Protein AF-A0A1X2H363-F1 (afdb_monomer_lite)

pLDDT: mean 76.15, std 22.66, range [30.67, 98.06]

Organism: Syncephalastrum racemosum (NCBI:txid13706)

InterPro domains:
  IPR008501 THO complex subunit 7/Mft1 [PF05615] (8-134)

Foldseek 3Di:
DVVVVVVVCVVVVCPVVLVVVLVVLVVVLVVCVVPDDPVVSVVSVVVSVVSVVVVVVVVVVVVVVVVVVVVVVVVVVVVVVVVVVVVVVVVVVVVVVVVVVVVVVVVVVVVVVVVVVVVVVVVDDDPVVVVVVVVVVVVVVVVVVVVVVVVVVVVVVVVVVVVVVVVVVVVVVVVVVVVVVVVVVVVVVVCVVPVDDDDDDDDDDDDDDDDDDDDDDDDDDDDDDDDDDDDDDDDDDDDDDDDPDDPPPDDDDDD

Sequence (255 aa):
MDDDTSFMKQRLALDDRPTRILSKKVNNWLTNLPNESNESLQNSLESLLVLASSYEVSVNRHPLIQRANLADIDSYEDVNEKTAHIVANSAGQIANLKEELKEAQRIRDHKLQYDVVAREIMTLDTRDGYEQSIGDLERDIELLKNEKLKKEQAYISRQEKYSALLDTLKNLQKDIEQEREENAEMDKRLMDADRDYESSDEEAMSETGEEENKEEEPTVNGTSHRFKERNDDDEEGLDDEEGMVIDDEVAAGRS

Radius of gyration: 70.21 Å; chains: 1; bounding box: 139×36×190 Å

Structure (mmCIF, N/CA/C/O backbone):
data_AF-A0A1X2H363-F1
#
_entry.id   AF-A0A1X2H363-F1
#
loop_
_atom_site.group_PDB
_atom_site.id
_atom_site.type_symbol
_atom_site.label_atom_id
_atom_site.label_alt_id
_atom_site.label_comp_id
_atom_site.label_asym_id
_atom_site.label_entity_id
_atom_site.label_seq_id
_atom_site.pdbx_PDB_ins_code
_atom_site.Cartn_x
_atom_site.Cartn_y
_atom_site.Cartn_z
_atom_site.occupancy
_atom_site.B_iso_or_equiv
_atom_site.auth_seq_id
_atom_site.auth_comp_id
_atom_site.auth_asym_id
_atom_site.auth_atom_id
_atom_site.pdbx_PDB_model_num
ATOM 1 N N . MET A 1 1 ? 8.676 -13.939 -41.122 1.00 50.91 1 MET A N 1
ATOM 2 C CA . MET A 1 1 ? 9.380 -12.748 -40.601 1.00 50.91 1 MET A CA 1
ATOM 3 C C . MET A 1 1 ? 10.875 -12.781 -40.913 1.00 50.91 1 MET A C 1
ATOM 5 O O . MET A 1 1 ? 11.430 -11.721 -41.157 1.00 50.91 1 MET A O 1
ATOM 9 N N . ASP A 1 2 ? 11.520 -13.952 -41.002 1.00 61.19 2 ASP A N 1
ATOM 10 C CA . ASP A 1 2 ? 12.940 -14.036 -41.392 1.00 61.19 2 ASP A CA 1
ATOM 11 C C . ASP A 1 2 ? 13.210 -13.705 -42.872 1.00 61.19 2 ASP A C 1
ATOM 13 O O . ASP A 1 2 ? 14.221 -13.070 -43.175 1.00 61.19 2 ASP A O 1
ATOM 17 N N . ASP A 1 3 ? 12.287 -14.029 -43.784 1.00 64.62 3 ASP A N 1
ATOM 18 C CA . ASP A 1 3 ? 12.462 -13.783 -45.226 1.00 64.62 3 ASP A CA 1
ATOM 19 C C . ASP A 1 3 ? 12.557 -12.296 -45.594 1.00 64.62 3 ASP A C 1
ATOM 21 O O . ASP A 1 3 ? 13.397 -11.926 -46.411 1.00 64.62 3 ASP A O 1
ATOM 25 N N . ASP A 1 4 ? 11.782 -11.419 -44.950 1.00 65.56 4 ASP A N 1
ATOM 26 C CA . ASP A 1 4 ? 11.832 -9.974 -45.221 1.00 65.56 4 ASP A CA 1
ATOM 27 C C . ASP A 1 4 ? 13.139 -9.349 -44.721 1.00 65.56 4 ASP A C 1
ATOM 29 O O . ASP A 1 4 ? 13.723 -8.487 -45.382 1.00 65.56 4 ASP A O 1
ATOM 33 N N . THR A 1 5 ? 13.654 -9.824 -43.582 1.00 67.75 5 THR A N 1
ATOM 34 C CA . THR A 1 5 ? 14.956 -9.378 -43.066 1.00 67.75 5 THR A CA 1
ATOM 35 C C . THR A 1 5 ? 16.110 -9.904 -43.918 1.00 67.75 5 THR A C 1
ATOM 37 O O . THR A 1 5 ? 17.079 -9.180 -44.143 1.00 67.75 5 THR A O 1
ATOM 40 N N . SER A 1 6 ? 15.996 -11.125 -44.446 1.00 67.69 6 SER A N 1
ATOM 41 C CA . SER A 1 6 ? 16.966 -11.729 -45.362 1.00 67.69 6 SER A CA 1
ATOM 42 C C . SER A 1 6 ? 16.978 -11.010 -46.714 1.00 67.69 6 SER A C 1
ATOM 44 O O . SER A 1 6 ? 18.034 -10.598 -47.197 1.00 67.69 6 SER A O 1
ATOM 46 N N . PHE A 1 7 ? 15.798 -10.730 -47.271 1.00 63.22 7 PHE A N 1
ATOM 47 C CA . PHE A 1 7 ? 15.626 -9.970 -48.506 1.00 63.22 7 PHE A CA 1
ATOM 48 C C . PHE A 1 7 ? 16.152 -8.536 -48.376 1.00 63.22 7 PHE A C 1
ATOM 50 O O . PHE A 1 7 ? 16.848 -8.042 -49.264 1.00 63.22 7 PHE A O 1
ATOM 57 N N . MET A 1 8 ? 15.885 -7.868 -47.251 1.00 63.78 8 MET A N 1
ATOM 58 C CA . MET A 1 8 ? 16.371 -6.511 -47.003 1.00 63.78 8 MET A CA 1
ATOM 59 C C . MET A 1 8 ? 17.890 -6.474 -46.780 1.00 63.78 8 MET A C 1
ATOM 61 O O . MET A 1 8 ? 18.556 -5.604 -47.341 1.00 63.78 8 MET A O 1
ATOM 65 N N . LYS A 1 9 ? 18.461 -7.458 -46.070 1.00 65.94 9 LYS A N 1
ATOM 66 C CA . LYS A 1 9 ? 19.919 -7.646 -45.954 1.00 65.94 9 LYS A CA 1
ATOM 67 C C . LYS A 1 9 ? 20.569 -7.900 -47.314 1.00 65.94 9 LYS A C 1
ATOM 69 O O . LYS A 1 9 ? 21.598 -7.302 -47.607 1.00 65.94 9 LYS A O 1
ATOM 74 N N . GLN A 1 10 ? 19.955 -8.711 -48.173 1.00 59.12 10 GLN A N 1
ATOM 75 C CA . GLN A 1 10 ? 20.458 -9.002 -49.518 1.00 59.12 10 GLN A CA 1
ATOM 76 C C . GLN A 1 10 ? 20.394 -7.778 -50.445 1.00 59.12 10 GLN A C 1
ATOM 78 O O . GLN A 1 10 ? 21.310 -7.557 -51.236 1.00 59.12 10 GLN A O 1
ATOM 83 N N . ARG A 1 11 ? 19.357 -6.940 -50.316 1.00 60.19 11 ARG A N 1
ATOM 84 C CA . ARG A 1 11 ? 19.228 -5.678 -51.068 1.00 60.19 11 ARG A CA 1
ATOM 85 C C . ARG A 1 11 ? 20.178 -4.585 -50.579 1.00 60.19 11 ARG A C 1
ATOM 87 O O . ARG A 1 11 ? 20.588 -3.754 -51.379 1.00 60.19 11 ARG A O 1
ATOM 94 N N . LEU A 1 12 ? 20.514 -4.585 -49.290 1.00 59.06 12 LEU A N 1
ATOM 95 C CA . LEU A 1 12 ? 21.480 -3.662 -48.691 1.00 59.06 12 LEU A CA 1
ATOM 96 C C . LEU A 1 12 ? 22.933 -4.089 -48.970 1.00 59.06 12 LEU A C 1
ATOM 98 O O . LEU A 1 12 ? 23.796 -3.239 -49.151 1.00 59.06 12 LEU A O 1
ATOM 102 N N . ALA A 1 13 ? 23.201 -5.397 -49.034 1.00 60.84 13 ALA A N 1
ATOM 103 C CA . ALA A 1 13 ? 24.529 -5.953 -49.303 1.00 60.84 13 ALA A CA 1
ATOM 104 C C . ALA A 1 13 ? 24.956 -5.857 -50.779 1.00 60.84 13 ALA A C 1
ATOM 106 O O . ALA A 1 13 ? 26.139 -5.980 -51.085 1.00 60.84 13 ALA A O 1
ATOM 107 N N . LEU A 1 14 ? 24.009 -5.643 -51.695 1.00 60.50 14 LEU A N 1
ATOM 108 C CA . LEU A 1 14 ? 24.247 -5.576 -53.134 1.00 60.50 14 LEU A CA 1
ATOM 109 C C . LEU A 1 14 ? 23.807 -4.219 -53.689 1.00 60.50 14 LEU A C 1
ATOM 111 O O . LEU A 1 14 ? 22.922 -4.144 -54.543 1.00 60.50 14 LEU A O 1
ATOM 115 N N . ASP A 1 15 ? 24.462 -3.135 -53.267 1.00 67.06 15 ASP A N 1
ATOM 116 C CA . ASP A 1 15 ? 24.524 -1.939 -54.113 1.00 67.06 15 ASP A CA 1
ATOM 117 C C . ASP A 1 15 ? 25.446 -2.236 -55.314 1.00 67.06 15 ASP A C 1
ATOM 119 O O . ASP A 1 15 ? 26.553 -1.723 -55.442 1.00 67.06 15 ASP A O 1
ATOM 123 N N . ASP A 1 16 ? 24.997 -3.140 -56.194 1.00 71.94 16 ASP A N 1
ATOM 124 C CA . ASP A 1 16 ? 25.696 -3.548 -57.423 1.00 71.94 16 ASP A CA 1
ATOM 125 C C . ASP A 1 16 ? 25.468 -2.531 -58.564 1.00 71.94 16 ASP A C 1
ATOM 127 O O . ASP A 1 16 ? 25.856 -2.696 -59.722 1.00 71.94 16 ASP A O 1
ATOM 131 N N . ARG A 1 17 ? 24.777 -1.429 -58.264 1.00 80.00 17 ARG A N 1
ATOM 132 C CA . ARG A 1 17 ? 24.540 -0.337 -59.202 1.00 80.00 17 ARG A CA 1
ATOM 133 C C . ARG A 1 17 ? 25.824 0.450 -59.501 1.00 80.00 17 ARG A C 1
ATOM 135 O O . ARG A 1 17 ? 26.123 0.600 -60.689 1.00 80.00 17 ARG A O 1
ATOM 142 N N . PRO A 1 18 ? 26.590 0.959 -58.516 1.00 81.81 18 PRO A N 1
ATOM 143 C CA . PRO A 1 18 ? 27.849 1.657 -58.769 1.00 81.81 18 PRO A CA 1
ATOM 144 C C . PRO A 1 18 ? 28.899 0.772 -59.452 1.00 81.81 18 PRO A C 1
ATOM 146 O O . PRO A 1 18 ? 29.539 1.229 -60.398 1.00 81.81 18 PRO A O 1
ATOM 149 N N . THR A 1 19 ? 29.017 -0.502 -59.073 1.00 82.75 19 THR A N 1
ATOM 150 C CA . THR A 1 19 ? 29.894 -1.492 -59.734 1.00 82.75 19 THR A CA 1
ATOM 151 C C . THR A 1 19 ? 29.491 -1.718 -61.192 1.00 82.75 19 THR A C 1
ATOM 153 O O . THR A 1 19 ? 30.339 -1.686 -62.086 1.00 82.75 19 THR A O 1
ATOM 156 N N . ARG A 1 20 ? 28.190 -1.859 -61.480 1.00 86.94 20 ARG A N 1
ATOM 157 C CA . ARG A 1 20 ? 27.676 -1.996 -62.851 1.00 86.94 20 ARG A CA 1
ATOM 158 C C . ARG A 1 20 ? 27.881 -0.733 -63.687 1.00 86.94 20 ARG A C 1
ATOM 160 O O . ARG A 1 20 ? 28.146 -0.839 -64.885 1.00 86.94 20 ARG A O 1
ATOM 167 N N . ILE A 1 21 ? 27.760 0.456 -63.095 1.00 87.94 21 ILE A N 1
ATOM 168 C CA . ILE A 1 21 ? 28.037 1.732 -63.775 1.00 87.94 21 ILE A CA 1
ATOM 169 C C . ILE A 1 21 ? 29.534 1.856 -64.077 1.00 87.94 21 ILE A C 1
ATOM 171 O O . ILE A 1 21 ? 29.889 2.188 -65.208 1.00 87.94 21 ILE A O 1
ATOM 175 N N . LEU A 1 22 ? 30.399 1.531 -63.112 1.00 87.50 22 LEU A N 1
ATOM 176 C CA . LEU A 1 22 ? 31.849 1.522 -63.292 1.00 87.50 22 LEU A CA 1
ATOM 177 C C . LEU A 1 22 ? 32.247 0.550 -64.410 1.00 87.50 22 LEU A 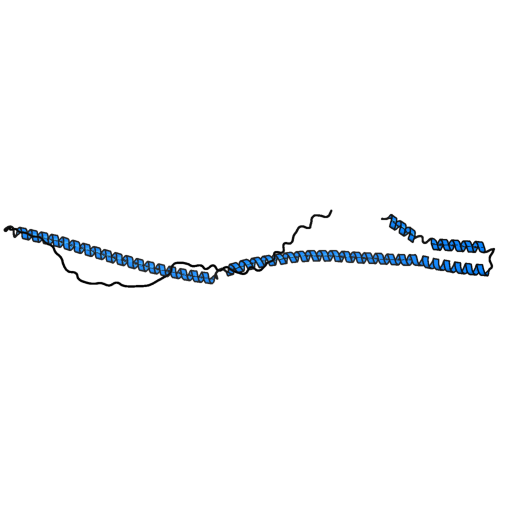C 1
ATOM 179 O O . LEU A 1 22 ? 32.919 0.951 -65.354 1.00 87.50 22 LEU A O 1
ATOM 183 N N . SER A 1 23 ? 31.733 -0.683 -64.381 1.00 89.38 23 SER A N 1
ATOM 184 C CA . SER A 1 23 ? 31.964 -1.694 -65.419 1.00 89.38 23 SER A CA 1
ATOM 185 C C . SER A 1 23 ? 31.538 -1.213 -66.811 1.00 89.38 23 SER A C 1
ATOM 187 O O . SER A 1 23 ? 32.306 -1.318 -67.768 1.00 89.38 23 SER A O 1
ATOM 189 N N . LYS A 1 24 ? 30.345 -0.620 -66.950 1.00 90.38 24 LYS A N 1
ATOM 190 C CA . LYS A 1 24 ? 29.887 -0.058 -68.233 1.00 90.38 24 LYS A CA 1
ATOM 191 C C . LYS A 1 24 ? 30.794 1.067 -68.731 1.00 90.38 24 LYS A C 1
ATOM 193 O O . LYS A 1 24 ? 31.063 1.132 -69.926 1.00 90.38 24 LYS A O 1
ATOM 198 N N . LYS A 1 25 ? 31.257 1.940 -67.835 1.00 87.88 25 LYS A N 1
ATOM 199 C CA . LYS A 1 25 ? 32.098 3.092 -68.179 1.00 87.88 25 LYS A CA 1
ATOM 200 C C . LYS A 1 25 ? 33.511 2.673 -68.586 1.00 87.88 25 LYS A C 1
ATOM 202 O O . LYS A 1 25 ? 34.019 3.190 -69.573 1.00 87.88 25 LYS A O 1
ATOM 207 N N . VAL A 1 26 ? 34.090 1.687 -67.896 1.00 90.44 26 VAL A N 1
ATOM 208 C CA . VAL A 1 26 ? 35.365 1.058 -68.279 1.00 90.44 26 VAL A CA 1
ATOM 209 C C . VAL A 1 26 ? 35.252 0.412 -69.658 1.00 90.44 26 VAL A C 1
ATOM 211 O O . VAL A 1 26 ? 36.074 0.681 -70.525 1.00 90.44 26 VAL A O 1
ATOM 214 N N . ASN A 1 27 ? 34.215 -0.400 -69.886 1.00 90.38 27 ASN A N 1
ATOM 215 C CA . ASN A 1 27 ? 34.024 -1.067 -71.175 1.00 90.38 27 ASN A CA 1
ATOM 216 C C . ASN A 1 27 ? 33.831 -0.063 -72.321 1.00 90.38 27 ASN A C 1
ATOM 218 O O . ASN A 1 27 ? 34.426 -0.239 -73.375 1.00 90.38 27 ASN A O 1
ATOM 222 N N . ASN A 1 28 ? 33.060 1.005 -72.102 1.00 88.69 28 ASN A N 1
ATOM 223 C CA . ASN A 1 28 ? 32.857 2.068 -73.090 1.00 88.69 28 ASN A CA 1
ATOM 224 C C . ASN A 1 28 ? 34.170 2.813 -73.413 1.00 88.69 28 ASN A C 1
ATOM 226 O O . ASN A 1 28 ? 34.511 3.017 -74.576 1.00 88.69 28 ASN A O 1
ATOM 230 N N . TRP A 1 29 ? 34.965 3.137 -72.390 1.00 88.06 29 TRP A N 1
ATOM 231 C CA . TRP A 1 29 ? 36.281 3.749 -72.582 1.00 88.06 29 TRP A CA 1
ATOM 232 C C . TRP A 1 29 ? 37.233 2.844 -73.385 1.00 88.06 29 TRP A C 1
ATOM 234 O O . TRP A 1 29 ? 37.880 3.305 -74.323 1.00 88.06 29 TRP A O 1
ATOM 244 N N . LEU A 1 30 ? 37.258 1.538 -73.089 1.00 87.44 30 LEU A N 1
ATOM 245 C CA . LEU A 1 30 ? 38.069 0.556 -73.820 1.00 87.44 30 LEU A CA 1
ATOM 246 C C . LEU A 1 30 ? 37.633 0.389 -75.284 1.00 87.44 30 LEU A C 1
ATOM 248 O O . LEU A 1 30 ? 38.487 0.230 -76.154 1.00 87.44 30 LEU A O 1
ATOM 252 N N . THR A 1 31 ? 36.329 0.435 -75.579 1.00 87.88 31 THR A N 1
ATOM 253 C CA . THR A 1 31 ? 35.823 0.314 -76.959 1.00 87.88 31 THR A CA 1
ATOM 254 C C . THR A 1 31 ? 36.088 1.553 -77.808 1.00 87.88 31 THR A C 1
ATOM 256 O O . THR A 1 31 ? 36.233 1.432 -79.024 1.00 87.88 31 THR A O 1
ATOM 259 N N . ASN A 1 32 ? 36.177 2.732 -77.188 1.00 85.25 32 ASN A N 1
ATOM 260 C CA . ASN A 1 32 ? 36.376 3.999 -77.897 1.00 85.25 32 ASN A CA 1
ATOM 261 C C . ASN A 1 32 ? 37.855 4.393 -78.032 1.00 85.25 32 ASN A C 1
ATOM 263 O O . ASN A 1 32 ? 38.176 5.285 -78.818 1.00 85.25 32 ASN A O 1
ATOM 267 N N . LEU A 1 33 ? 38.755 3.682 -77.343 1.00 81.00 33 LEU A N 1
ATOM 268 C CA . LEU A 1 33 ? 40.211 3.854 -77.397 1.00 81.00 33 LEU A CA 1
ATOM 269 C C . LEU A 1 33 ? 40.790 3.969 -78.829 1.00 81.00 33 LEU A C 1
ATOM 271 O O . LEU A 1 33 ? 41.674 4.799 -79.029 1.00 81.00 33 LEU A O 1
ATOM 275 N N . PRO A 1 34 ? 40.328 3.193 -79.838 1.00 80.25 34 PRO A N 1
ATOM 276 C CA . PRO A 1 34 ? 40.863 3.272 -81.201 1.00 80.25 34 PRO A CA 1
ATOM 277 C C . PRO A 1 34 ? 40.240 4.378 -82.072 1.00 80.25 34 PRO A C 1
ATOM 279 O O . PRO A 1 34 ? 40.781 4.672 -83.135 1.00 80.25 34 PRO A O 1
ATOM 282 N N . ASN A 1 35 ? 39.090 4.939 -81.676 1.00 77.81 35 ASN A N 1
ATOM 283 C CA . ASN A 1 35 ? 38.200 5.702 -82.566 1.00 77.81 35 ASN A CA 1
ATOM 284 C C . ASN A 1 35 ? 37.977 7.166 -82.144 1.00 77.81 35 ASN A C 1
ATOM 286 O O . ASN A 1 35 ? 37.416 7.937 -82.922 1.00 77.81 35 ASN A O 1
ATOM 290 N N . GLU A 1 36 ? 38.377 7.561 -80.933 1.00 82.50 36 GLU A N 1
ATOM 291 C CA . GLU A 1 36 ? 38.179 8.918 -80.408 1.00 82.50 36 GLU A CA 1
ATOM 292 C C . GLU A 1 36 ? 39.451 9.784 -80.433 1.00 82.50 36 GLU A C 1
ATOM 294 O O . GLU A 1 36 ? 40.581 9.300 -80.457 1.00 82.50 36 GLU A O 1
ATOM 299 N N . SER A 1 37 ? 39.251 11.107 -80.398 1.00 84.12 37 SER A N 1
ATOM 300 C CA . SER A 1 37 ? 40.316 12.087 -80.152 1.00 84.12 37 SER A CA 1
ATOM 301 C C . SER A 1 37 ? 40.942 11.878 -78.767 1.00 84.12 37 SER A C 1
ATOM 303 O O . SER A 1 37 ? 40.240 11.585 -77.798 1.00 84.12 37 SER A O 1
ATOM 305 N N . ASN A 1 38 ? 42.251 12.121 -78.659 1.00 80.81 38 ASN A N 1
ATOM 306 C CA . ASN A 1 38 ? 43.012 12.005 -77.411 1.00 80.81 38 ASN A CA 1
ATOM 307 C C . ASN A 1 38 ? 42.412 12.859 -76.268 1.00 80.81 38 ASN A C 1
ATOM 309 O O . ASN A 1 38 ? 42.345 12.419 -75.126 1.00 80.81 38 ASN A O 1
ATOM 313 N N . GLU A 1 39 ? 41.871 14.038 -76.587 1.00 84.44 39 GLU A N 1
ATOM 314 C CA . GLU A 1 39 ? 41.233 14.933 -75.608 1.00 84.44 39 GLU A CA 1
ATOM 315 C C . GLU A 1 39 ? 39.925 14.350 -75.030 1.00 84.44 39 GLU A C 1
ATOM 317 O O . GLU A 1 39 ? 39.681 14.418 -73.825 1.00 84.44 39 GLU A O 1
ATOM 322 N N . SER A 1 40 ? 39.101 13.707 -75.867 1.00 84.12 40 SER A N 1
ATOM 323 C CA . SER A 1 40 ? 37.871 13.020 -75.428 1.00 84.12 40 SER A CA 1
ATOM 324 C C . SER A 1 40 ? 38.199 11.824 -74.534 1.00 84.12 40 SER A C 1
ATOM 326 O O . SER A 1 40 ? 37.582 11.620 -73.483 1.00 84.12 40 SER A O 1
ATOM 328 N N . LEU A 1 41 ? 39.236 11.073 -74.913 1.00 84.56 41 LEU A N 1
ATOM 329 C CA . LEU A 1 41 ? 39.687 9.904 -74.174 1.00 84.56 41 LEU A CA 1
ATOM 330 C C . LEU A 1 41 ? 40.234 10.273 -72.788 1.00 84.56 41 LEU A C 1
ATOM 332 O O . LEU A 1 41 ? 39.951 9.568 -71.814 1.00 84.56 41 LEU A O 1
ATOM 336 N N . GLN A 1 42 ? 40.966 11.386 -72.694 1.00 87.31 42 GLN A N 1
ATOM 337 C CA . GLN A 1 42 ? 41.472 11.926 -71.434 1.00 87.31 42 GLN A CA 1
ATOM 338 C C . GLN A 1 42 ? 40.327 12.372 -70.513 1.00 87.31 42 GLN A C 1
ATOM 340 O O . GLN A 1 42 ? 40.271 11.944 -69.361 1.00 87.31 42 GLN A O 1
ATOM 345 N N . ASN A 1 43 ? 39.359 13.135 -71.028 1.00 87.88 43 ASN A N 1
ATOM 346 C CA . ASN A 1 43 ? 38.191 13.569 -70.253 1.00 87.88 43 ASN A CA 1
ATOM 347 C C . ASN A 1 43 ? 37.361 12.378 -69.730 1.00 87.88 43 ASN A C 1
ATOM 349 O O . ASN A 1 43 ? 36.878 12.376 -68.593 1.00 87.88 43 ASN A O 1
ATOM 353 N N . SER A 1 44 ? 37.207 11.330 -70.544 1.00 87.06 44 SER A N 1
ATOM 354 C CA . SER A 1 44 ? 36.506 10.101 -70.154 1.00 87.06 44 SER A CA 1
ATOM 355 C C . SER A 1 44 ? 37.265 9.312 -69.075 1.00 87.06 44 SER A C 1
ATOM 357 O O . SER A 1 44 ? 36.644 8.815 -68.128 1.00 87.06 44 SER A O 1
ATOM 359 N N . LEU A 1 45 ? 38.603 9.273 -69.148 1.00 89.50 45 LEU A N 1
ATOM 360 C CA . LEU A 1 45 ? 39.470 8.669 -68.129 1.00 89.50 45 LEU A CA 1
ATOM 361 C C . LEU A 1 45 ? 39.406 9.424 -66.795 1.00 89.50 45 LEU A C 1
ATOM 363 O O . LEU A 1 45 ? 39.251 8.796 -65.749 1.00 89.50 45 LEU A O 1
ATOM 367 N N . GLU A 1 46 ? 39.464 10.756 -66.808 1.00 91.44 46 GLU A N 1
ATOM 368 C CA . GLU A 1 46 ? 39.321 11.570 -65.592 1.00 91.44 46 GLU A CA 1
ATOM 369 C C . GLU A 1 46 ? 37.956 11.329 -64.933 1.00 91.44 46 GLU A C 1
ATOM 371 O O . GLU A 1 46 ? 37.851 11.087 -63.729 1.00 91.44 46 GLU A O 1
ATOM 376 N N . SER A 1 47 ? 36.897 11.274 -65.743 1.00 90.19 47 SER A N 1
ATOM 377 C CA . SER A 1 47 ? 35.548 10.960 -65.275 1.00 90.19 47 SER A CA 1
ATOM 378 C C . SER A 1 47 ? 35.416 9.527 -64.729 1.00 90.19 47 SER A C 1
ATOM 380 O O . SER A 1 47 ? 34.576 9.262 -63.861 1.00 90.19 47 SER A O 1
ATOM 382 N N . LEU A 1 48 ? 36.193 8.572 -65.248 1.00 90.38 48 LEU A N 1
ATOM 383 C CA . LEU A 1 48 ? 36.274 7.209 -64.722 1.00 90.38 48 LEU A CA 1
ATOM 384 C C . LEU A 1 48 ? 37.001 7.179 -63.370 1.00 90.38 48 LEU A C 1
ATOM 386 O O . LEU A 1 48 ? 36.529 6.513 -62.450 1.00 90.38 48 LEU A O 1
ATOM 390 N N . LEU A 1 49 ? 38.094 7.932 -63.230 1.00 92.81 49 LEU A N 1
ATOM 391 C CA . LEU A 1 49 ? 38.875 8.027 -61.996 1.00 92.81 49 LEU A CA 1
ATOM 392 C C . LEU A 1 49 ? 38.045 8.633 -60.858 1.00 92.81 49 LEU A C 1
ATOM 394 O O . LEU A 1 49 ? 38.011 8.078 -59.761 1.00 92.81 49 LEU A O 1
ATOM 398 N N . VAL A 1 50 ? 37.291 9.702 -61.131 1.00 92.44 50 VAL A N 1
ATOM 399 C CA . VAL A 1 50 ? 36.355 10.291 -60.155 1.00 92.44 50 VAL A CA 1
ATOM 400 C C . VAL A 1 50 ? 35.310 9.267 -59.703 1.00 92.44 50 VAL A C 1
ATOM 402 O O . VAL A 1 50 ? 35.030 9.150 -58.510 1.00 92.44 50 VAL A O 1
ATOM 405 N N . LEU A 1 51 ? 34.755 8.487 -60.638 1.00 90.25 51 LEU A N 1
ATOM 406 C CA . LEU A 1 51 ? 33.780 7.449 -60.307 1.00 90.25 51 LEU A CA 1
ATOM 407 C C . LEU A 1 51 ? 34.406 6.350 -59.433 1.00 90.25 51 LEU A C 1
ATOM 409 O O . LEU A 1 51 ? 33.802 5.959 -58.435 1.00 90.25 51 LEU A O 1
ATOM 413 N N . ALA A 1 52 ? 35.618 5.895 -59.760 1.00 90.00 52 ALA A N 1
ATOM 414 C CA . ALA A 1 52 ? 36.351 4.907 -58.968 1.00 90.00 52 ALA A CA 1
ATOM 415 C C . ALA A 1 52 ? 36.649 5.412 -57.546 1.00 90.00 52 ALA A C 1
ATOM 417 O O . ALA A 1 52 ? 36.378 4.702 -56.582 1.00 90.00 52 ALA A O 1
ATOM 418 N N . SER A 1 53 ? 37.104 6.661 -57.407 1.00 91.81 53 SER A N 1
ATOM 419 C CA . SER A 1 53 ? 37.357 7.286 -56.103 1.00 91.81 53 SER A CA 1
ATOM 420 C C . SER A 1 53 ? 36.076 7.419 -55.269 1.00 91.81 53 SER A C 1
ATOM 422 O O . SER A 1 53 ? 36.063 7.092 -54.083 1.00 91.81 53 SER A O 1
ATOM 424 N N . SER A 1 54 ? 34.954 7.812 -55.885 1.00 89.38 54 SER A N 1
ATOM 425 C CA . SER A 1 54 ? 33.667 7.880 -55.177 1.00 89.38 54 SER A CA 1
ATOM 426 C C . SER A 1 54 ? 33.183 6.507 -54.695 1.00 89.38 54 SER A C 1
ATOM 428 O O . SER A 1 54 ? 32.618 6.389 -53.605 1.00 89.38 54 SER A O 1
ATOM 430 N N . TYR A 1 55 ? 33.440 5.458 -55.483 1.00 89.31 55 TYR A N 1
ATOM 431 C CA . TYR A 1 55 ? 33.112 4.088 -55.113 1.00 89.31 55 TYR A CA 1
ATOM 432 C C . TYR A 1 55 ? 33.996 3.594 -53.963 1.00 89.31 55 TYR A C 1
ATOM 434 O O . TYR A 1 55 ? 33.476 3.026 -53.008 1.00 89.31 55 TYR A O 1
ATOM 442 N N . GLU A 1 56 ? 35.298 3.880 -53.998 1.00 90.44 56 GLU A N 1
ATOM 443 C CA . GLU A 1 56 ? 36.233 3.564 -52.913 1.00 90.44 56 GLU A CA 1
ATOM 444 C C . GLU A 1 56 ? 35.797 4.193 -51.581 1.00 90.44 56 GLU A C 1
ATOM 446 O O . GLU A 1 56 ? 35.709 3.504 -50.563 1.00 90.44 56 GLU A O 1
ATOM 451 N N . VAL A 1 57 ? 35.434 5.480 -51.589 1.00 90.31 57 VAL A N 1
ATOM 452 C CA . VAL A 1 57 ? 34.910 6.168 -50.397 1.00 90.31 57 VAL A CA 1
ATOM 453 C C . VAL A 1 57 ? 33.627 5.504 -49.893 1.00 90.31 57 VAL A C 1
ATOM 455 O O . VAL A 1 57 ? 33.468 5.308 -48.687 1.00 90.31 57 VAL A O 1
ATOM 458 N N . SER A 1 58 ? 32.718 5.126 -50.798 1.00 86.81 58 SER A N 1
ATOM 459 C CA . SER A 1 58 ? 31.485 4.422 -50.432 1.00 86.81 58 SER A CA 1
ATOM 460 C C . SER A 1 58 ? 31.782 3.074 -49.771 1.00 86.81 58 SER A C 1
ATOM 462 O O . SER A 1 58 ? 31.276 2.800 -48.684 1.00 86.81 58 SER A O 1
ATOM 464 N N . VAL A 1 59 ? 32.657 2.253 -50.357 1.00 86.69 59 VAL A N 1
ATOM 465 C CA . VAL A 1 59 ? 33.049 0.947 -49.800 1.00 86.69 59 VAL A CA 1
ATOM 466 C C . VAL A 1 59 ? 33.672 1.110 -48.414 1.00 86.69 59 VAL A C 1
ATOM 468 O O . VAL A 1 59 ? 33.260 0.422 -47.483 1.00 86.69 59 VAL A O 1
ATOM 471 N N . ASN A 1 60 ? 34.571 2.081 -48.238 1.00 90.38 60 ASN A N 1
ATOM 472 C CA . ASN A 1 60 ? 35.222 2.354 -46.953 1.00 90.38 60 ASN A CA 1
ATOM 473 C C . ASN A 1 60 ? 34.254 2.858 -45.867 1.00 90.38 60 ASN A C 1
ATOM 475 O O . ASN A 1 60 ? 34.510 2.685 -44.675 1.00 90.38 60 ASN A O 1
ATOM 479 N N . ARG A 1 61 ? 33.114 3.446 -46.249 1.00 91.25 61 ARG A N 1
ATOM 480 C CA . ARG A 1 61 ? 32.080 3.908 -45.312 1.00 91.25 61 ARG A CA 1
ATOM 481 C C . ARG A 1 61 ? 31.289 2.756 -44.680 1.00 91.25 61 ARG A C 1
ATOM 483 O O . ARG A 1 61 ? 30.906 2.861 -43.516 1.00 91.25 61 ARG A O 1
ATOM 490 N N . HIS A 1 62 ? 31.048 1.664 -45.404 1.00 87.19 62 HIS A N 1
ATOM 491 C CA . HIS A 1 62 ? 30.249 0.529 -44.919 1.00 87.19 62 HIS A CA 1
ATOM 492 C C . HIS A 1 62 ? 30.770 -0.101 -43.612 1.00 87.19 62 HIS A C 1
ATOM 494 O O . HIS A 1 62 ? 29.976 -0.215 -42.675 1.00 87.19 62 HIS A O 1
ATOM 500 N N . PRO A 1 63 ? 32.065 -0.460 -43.470 1.00 90.62 63 PRO A N 1
ATOM 501 C CA . PRO A 1 63 ? 32.570 -1.037 -42.222 1.00 90.62 63 PRO A CA 1
ATOM 502 C C . PRO A 1 63 ? 32.521 -0.046 -41.050 1.00 90.62 63 PRO A C 1
ATOM 504 O O . PRO A 1 63 ? 32.339 -0.464 -39.908 1.00 90.62 63 PRO A O 1
ATOM 507 N N . LEU A 1 64 ? 32.630 1.264 -41.308 1.00 93.38 64 LEU A N 1
ATOM 508 C CA . LEU A 1 64 ? 32.483 2.292 -40.271 1.00 93.38 64 LEU A CA 1
ATOM 509 C C . LEU A 1 64 ? 31.046 2.355 -39.744 1.00 93.38 64 LEU A C 1
ATOM 511 O O . LEU A 1 64 ? 30.847 2.385 -38.533 1.00 93.38 64 LEU A O 1
ATOM 515 N N . ILE A 1 65 ? 30.054 2.317 -40.641 1.00 92.06 65 ILE A N 1
ATOM 516 C CA . ILE A 1 65 ? 28.636 2.251 -40.257 1.00 92.06 65 ILE A CA 1
ATOM 517 C C . ILE A 1 65 ? 28.355 0.956 -39.500 1.00 92.06 65 ILE A C 1
ATOM 519 O O . ILE A 1 65 ? 27.708 0.989 -38.462 1.00 92.06 65 ILE A O 1
ATOM 523 N N . GLN A 1 66 ? 28.862 -0.180 -39.983 1.00 91.81 66 GLN A N 1
ATOM 524 C CA . GLN A 1 66 ? 28.674 -1.459 -39.303 1.00 91.81 66 GLN A CA 1
ATOM 525 C C . GLN A 1 66 ? 29.234 -1.417 -37.878 1.00 91.81 66 GLN A C 1
ATOM 527 O O . GLN A 1 66 ? 28.565 -1.857 -36.950 1.00 91.81 66 GLN A O 1
ATOM 532 N N . ARG A 1 67 ? 30.433 -0.855 -37.692 1.00 95.50 67 ARG A N 1
ATOM 533 C CA . ARG A 1 67 ? 31.031 -0.690 -36.365 1.00 95.50 67 ARG A CA 1
ATOM 534 C C . ARG A 1 67 ? 30.196 0.220 -35.462 1.00 95.50 67 ARG A C 1
ATOM 536 O O . ARG A 1 67 ? 30.036 -0.107 -34.293 1.00 95.50 67 ARG A O 1
ATOM 543 N N . ALA A 1 68 ? 29.689 1.336 -35.986 1.00 95.06 68 ALA A N 1
ATOM 544 C CA . ALA A 1 68 ? 28.818 2.235 -35.231 1.00 95.06 68 ALA A CA 1
ATOM 545 C C . ALA A 1 68 ? 27.519 1.529 -34.812 1.00 95.06 68 ALA A C 1
ATOM 547 O O . ALA A 1 68 ? 27.192 1.521 -33.635 1.00 95.06 68 ALA A O 1
ATOM 548 N N . ASN A 1 69 ? 26.866 0.824 -35.739 1.00 94.88 69 ASN A N 1
ATOM 549 C CA . ASN A 1 69 ? 25.642 0.076 -35.455 1.00 94.88 69 ASN A CA 1
ATOM 550 C C . ASN A 1 69 ? 25.852 -1.017 -34.398 1.00 94.88 69 ASN A C 1
ATOM 552 O O . ASN A 1 69 ? 24.964 -1.247 -33.590 1.00 94.88 69 ASN A O 1
ATOM 556 N N . LEU A 1 70 ? 27.001 -1.705 -34.405 1.00 96.25 70 LEU A N 1
ATOM 557 C CA . LEU A 1 70 ? 27.319 -2.692 -33.368 1.00 96.25 70 LEU A CA 1
ATOM 558 C C . LEU A 1 70 ? 27.455 -2.030 -31.992 1.00 96.25 70 LEU A C 1
ATOM 560 O O . LEU A 1 70 ? 26.876 -2.519 -31.032 1.00 96.25 70 LEU A O 1
ATOM 564 N N . ALA A 1 71 ? 28.144 -0.889 -31.913 1.00 96.50 71 ALA A N 1
ATOM 565 C CA . ALA A 1 71 ? 28.249 -0.135 -30.665 1.00 96.50 71 ALA A CA 1
ATOM 566 C C . ALA A 1 71 ? 26.884 0.392 -30.182 1.00 96.50 71 ALA A C 1
ATOM 568 O O . ALA A 1 71 ? 26.613 0.392 -28.982 1.00 96.50 71 ALA A O 1
ATOM 569 N N . ASP A 1 72 ? 26.016 0.811 -31.107 1.00 96.62 72 ASP A N 1
ATOM 570 C CA . ASP A 1 72 ? 24.658 1.247 -30.782 1.00 96.62 72 ASP A CA 1
ATOM 571 C C . ASP A 1 72 ? 23.814 0.080 -30.247 1.00 96.62 72 ASP A C 1
ATOM 573 O O . ASP A 1 72 ? 23.104 0.252 -29.260 1.00 96.62 72 ASP A O 1
ATOM 577 N N . ILE A 1 73 ? 23.918 -1.115 -30.846 1.00 96.69 73 ILE A N 1
ATOM 578 C CA . ILE A 1 73 ? 23.242 -2.330 -30.358 1.00 96.69 73 ILE A CA 1
ATOM 579 C C . ILE A 1 73 ? 23.670 -2.642 -28.922 1.00 96.69 73 ILE A C 1
ATOM 581 O O . ILE A 1 73 ? 22.798 -2.773 -28.064 1.00 96.69 73 ILE A O 1
ATOM 585 N N . ASP A 1 74 ? 24.975 -2.671 -28.642 1.00 96.75 74 ASP A N 1
ATOM 586 C CA . ASP A 1 74 ? 25.495 -2.924 -27.291 1.00 96.75 74 ASP A CA 1
ATOM 587 C C . ASP A 1 74 ? 24.959 -1.883 -26.286 1.00 96.75 74 ASP A C 1
ATOM 589 O O . ASP A 1 74 ? 24.558 -2.211 -25.168 1.00 96.75 74 ASP A O 1
ATOM 593 N N . SER A 1 75 ? 24.890 -0.609 -26.694 1.00 96.88 75 SER A N 1
ATOM 594 C CA . SER A 1 75 ? 24.319 0.453 -25.861 1.00 96.88 75 SER A CA 1
ATOM 595 C C . SER A 1 75 ? 22.818 0.276 -25.622 1.00 96.88 75 SER A C 1
ATOM 597 O O . SER A 1 75 ? 22.337 0.609 -24.537 1.00 96.88 75 SER A O 1
ATOM 599 N N . TYR A 1 76 ? 22.056 -0.191 -26.613 1.00 97.81 76 TYR A N 1
ATOM 600 C CA . TYR A 1 76 ? 20.627 -0.450 -26.447 1.00 97.81 76 TYR A CA 1
ATOM 601 C C . TYR A 1 76 ? 20.367 -1.653 -25.542 1.00 97.81 76 TYR A C 1
ATOM 603 O O . TYR A 1 76 ? 19.415 -1.617 -24.761 1.00 97.81 76 TYR A O 1
ATOM 611 N N . GLU A 1 77 ? 21.213 -2.683 -25.598 1.00 97.00 77 GLU A N 1
ATOM 612 C CA . GLU A 1 77 ? 21.137 -3.830 -24.690 1.00 97.00 77 GLU A CA 1
ATOM 613 C C . GLU A 1 77 ? 21.347 -3.406 -23.228 1.00 97.00 77 GLU A C 1
ATOM 615 O O . GLU A 1 77 ? 20.523 -3.746 -22.378 1.00 97.00 77 GLU A O 1
ATOM 620 N N . ASP A 1 78 ? 22.352 -2.570 -22.944 1.00 97.25 78 ASP A N 1
ATOM 621 C CA . ASP A 1 78 ? 22.600 -2.021 -21.599 1.00 97.25 78 ASP A CA 1
ATOM 622 C C . ASP A 1 78 ? 21.421 -1.168 -21.085 1.00 97.25 78 ASP A C 1
ATOM 624 O O . ASP A 1 78 ? 20.984 -1.290 -19.937 1.00 97.25 78 ASP A O 1
ATOM 628 N N . VAL A 1 79 ? 20.832 -0.326 -21.942 1.00 97.38 79 VAL A N 1
ATOM 629 C CA . VAL A 1 79 ? 19.630 0.452 -21.581 1.00 97.38 79 VAL A CA 1
ATOM 630 C C . VAL A 1 79 ? 18.437 -0.464 -21.302 1.00 97.38 79 VAL A C 1
ATOM 632 O O . VAL A 1 79 ? 17.657 -0.198 -20.380 1.00 97.38 79 VAL A O 1
ATOM 635 N N . ASN A 1 80 ? 18.284 -1.539 -22.073 1.00 98.00 80 ASN A N 1
ATOM 636 C CA . ASN A 1 80 ? 17.203 -2.494 -21.885 1.00 98.00 80 ASN A CA 1
ATOM 637 C C . ASN A 1 80 ? 17.354 -3.253 -20.557 1.00 98.00 80 ASN A C 1
ATOM 639 O O . ASN A 1 80 ? 16.387 -3.356 -19.804 1.00 98.00 80 ASN A O 1
ATOM 643 N N . GLU A 1 81 ? 18.565 -3.700 -20.218 1.00 97.56 81 GLU A N 1
ATOM 644 C CA . GLU A 1 81 ? 18.851 -4.351 -18.935 1.00 97.56 81 GLU A CA 1
ATOM 645 C C . GLU A 1 81 ? 18.590 -3.410 -17.749 1.00 97.56 81 GLU A C 1
ATOM 647 O O . GLU A 1 81 ? 17.881 -3.769 -16.803 1.00 97.56 81 GLU A O 1
ATOM 652 N N . LYS A 1 82 ? 19.066 -2.160 -17.826 1.00 97.69 82 LYS A N 1
ATOM 653 C CA . LYS A 1 82 ? 18.792 -1.132 -16.807 1.00 97.69 82 LYS A CA 1
ATOM 654 C C . LYS A 1 82 ? 17.300 -0.888 -16.630 1.00 97.69 82 LYS A C 1
ATOM 656 O O . LYS A 1 82 ? 16.814 -0.789 -15.503 1.00 97.69 82 LYS A O 1
ATOM 661 N N . THR A 1 83 ? 16.566 -0.808 -17.735 1.00 97.50 83 THR A N 1
ATOM 662 C CA . THR A 1 83 ? 15.114 -0.608 -17.717 1.00 97.50 83 THR A CA 1
ATOM 663 C C . THR A 1 83 ? 14.408 -1.802 -17.081 1.00 97.50 83 THR A C 1
ATOM 665 O O . THR A 1 83 ? 13.554 -1.609 -16.218 1.00 97.50 83 THR A O 1
ATOM 668 N N . ALA A 1 84 ? 14.804 -3.029 -17.428 1.00 97.50 84 ALA A N 1
ATOM 669 C CA . ALA A 1 84 ? 14.267 -4.247 -16.825 1.00 97.50 84 ALA A CA 1
ATOM 670 C C . ALA A 1 84 ? 14.500 -4.280 -15.305 1.00 97.50 84 ALA A C 1
ATOM 672 O O . ALA A 1 84 ? 13.577 -4.584 -14.547 1.00 97.50 84 ALA A O 1
ATOM 673 N N . HIS A 1 85 ? 15.693 -3.888 -14.847 1.00 97.75 85 HIS A N 1
ATOM 674 C CA . HIS A 1 85 ? 15.995 -3.778 -13.421 1.00 97.75 85 HIS A CA 1
ATOM 675 C C . HIS A 1 85 ? 15.121 -2.726 -12.720 1.00 97.75 85 HIS A C 1
ATOM 677 O O . HIS A 1 85 ? 14.583 -2.984 -11.642 1.00 97.75 85 HIS A O 1
ATOM 683 N N . ILE A 1 86 ? 14.942 -1.544 -13.322 1.00 97.94 86 ILE A N 1
ATOM 684 C CA . ILE A 1 86 ? 14.074 -0.491 -12.771 1.00 97.94 86 ILE A CA 1
ATOM 685 C C . ILE A 1 86 ? 12.632 -0.992 -12.656 1.00 97.94 86 ILE A C 1
ATOM 687 O O . ILE A 1 86 ? 12.026 -0.837 -11.600 1.00 97.94 86 ILE A O 1
ATOM 691 N N . VAL A 1 87 ? 12.105 -1.641 -13.697 1.00 97.94 87 VAL A N 1
ATOM 692 C CA . VAL A 1 87 ? 10.745 -2.201 -13.694 1.00 97.94 87 VAL A CA 1
ATOM 693 C C . VAL A 1 87 ? 10.580 -3.241 -12.586 1.00 97.94 87 VAL A C 1
ATOM 695 O O . VAL A 1 87 ? 9.604 -3.180 -11.837 1.00 97.94 87 VAL A O 1
ATOM 698 N N . ALA A 1 88 ? 11.538 -4.159 -12.431 1.00 97.69 88 ALA A N 1
ATOM 699 C CA . ALA A 1 88 ? 11.505 -5.164 -11.371 1.00 97.69 88 ALA A CA 1
ATOM 700 C C . ALA A 1 88 ? 11.541 -4.527 -9.971 1.00 97.69 88 ALA A C 1
ATOM 702 O O . ALA A 1 88 ? 10.752 -4.895 -9.099 1.00 97.69 88 ALA A O 1
ATOM 703 N N . ASN A 1 89 ? 12.404 -3.528 -9.763 1.00 97.81 89 ASN A N 1
ATOM 704 C CA . ASN A 1 89 ? 12.492 -2.811 -8.494 1.00 97.81 89 ASN A CA 1
ATOM 705 C C . ASN A 1 89 ? 11.202 -2.035 -8.180 1.00 97.81 89 ASN A C 1
ATOM 707 O O . ASN A 1 89 ? 10.681 -2.123 -7.071 1.00 97.81 89 ASN A O 1
ATOM 711 N N . SER A 1 90 ? 10.638 -1.322 -9.159 1.00 97.62 90 SER A N 1
ATOM 712 C CA . SER A 1 90 ? 9.363 -0.617 -8.997 1.00 97.62 90 SER A CA 1
ATOM 713 C C . SER A 1 90 ? 8.211 -1.575 -8.693 1.00 97.62 90 SER A C 1
ATOM 715 O O . SER A 1 90 ? 7.380 -1.270 -7.841 1.00 97.62 90 SER A O 1
ATOM 717 N N . ALA A 1 91 ? 8.173 -2.754 -9.319 1.00 97.69 91 ALA A N 1
ATOM 718 C CA . ALA A 1 91 ? 7.187 -3.781 -8.988 1.00 97.69 91 ALA A CA 1
ATOM 719 C C . ALA A 1 91 ? 7.324 -4.261 -7.530 1.00 97.69 91 ALA A C 1
ATOM 721 O O . ALA A 1 91 ? 6.316 -4.401 -6.837 1.00 97.69 91 ALA A O 1
ATOM 722 N N . GLY A 1 92 ? 8.558 -4.441 -7.043 1.00 97.62 92 GLY A N 1
ATOM 723 C CA . GLY A 1 92 ? 8.833 -4.750 -5.636 1.00 97.62 92 GLY A CA 1
ATOM 724 C C . GLY A 1 92 ? 8.374 -3.642 -4.682 1.00 97.62 92 GLY A C 1
ATOM 725 O O . GLY A 1 92 ? 7.700 -3.916 -3.694 1.00 97.62 92 GLY A O 1
ATOM 726 N N . GLN A 1 93 ? 8.651 -2.377 -5.011 1.00 97.94 93 GLN A N 1
ATOM 727 C CA . GLN A 1 93 ? 8.182 -1.229 -4.225 1.00 97.94 93 GLN A CA 1
ATOM 728 C C . GLN A 1 93 ? 6.653 -1.156 -4.166 1.00 97.94 93 GLN A C 1
ATOM 730 O O . GLN A 1 93 ? 6.093 -0.918 -3.100 1.00 97.94 93 GLN A O 1
ATOM 735 N N . ILE A 1 94 ? 5.965 -1.411 -5.284 1.00 97.62 94 ILE A N 1
ATOM 736 C CA . ILE A 1 94 ? 4.497 -1.462 -5.322 1.00 97.62 94 ILE A CA 1
ATOM 737 C C . ILE A 1 94 ? 3.965 -2.577 -4.416 1.00 97.62 94 ILE A C 1
ATOM 739 O O . ILE A 1 94 ? 2.966 -2.373 -3.730 1.00 97.62 94 ILE A O 1
ATOM 743 N N . ALA A 1 95 ? 4.603 -3.751 -4.405 1.00 97.69 95 ALA A N 1
ATOM 744 C CA . ALA A 1 95 ? 4.195 -4.850 -3.533 1.00 97.69 95 ALA A CA 1
ATOM 745 C C . ALA A 1 95 ? 4.330 -4.476 -2.047 1.00 97.69 95 ALA A C 1
ATOM 747 O O . ALA A 1 95 ? 3.374 -4.658 -1.295 1.00 97.69 95 ALA A O 1
ATOM 748 N N . ASN A 1 96 ? 5.454 -3.868 -1.659 1.00 97.69 96 ASN A N 1
ATOM 749 C CA . ASN A 1 96 ? 5.679 -3.410 -0.286 1.00 97.69 96 ASN A CA 1
ATOM 750 C C . ASN A 1 96 ? 4.667 -2.331 0.125 1.00 97.69 96 ASN A C 1
ATOM 752 O O . ASN A 1 96 ? 4.035 -2.444 1.169 1.00 97.69 96 ASN A O 1
ATOM 756 N N . LEU A 1 97 ? 4.433 -1.327 -0.728 1.00 97.81 97 LEU A N 1
ATOM 757 C CA . LEU A 1 97 ? 3.451 -0.270 -0.457 1.00 97.81 97 LEU A CA 1
ATOM 758 C C . LEU A 1 97 ? 2.025 -0.819 -0.318 1.00 97.81 97 LEU A C 1
ATOM 760 O O . LEU A 1 97 ? 1.238 -0.306 0.473 1.00 97.81 97 LEU A O 1
ATOM 764 N N . LYS A 1 98 ? 1.675 -1.875 -1.063 1.00 98.06 98 LYS A N 1
ATOM 765 C CA . LYS A 1 98 ? 0.385 -2.564 -0.900 1.00 98.06 98 LYS A CA 1
ATOM 766 C C . LYS A 1 98 ? 0.274 -3.269 0.450 1.00 98.06 98 LYS A C 1
ATOM 768 O O . LYS A 1 98 ? -0.817 -3.310 1.010 1.00 98.06 98 LYS A O 1
ATOM 773 N N . GLU A 1 99 ? 1.359 -3.848 0.951 1.00 97.81 99 GLU A N 1
ATOM 774 C CA . GLU A 1 99 ? 1.383 -4.478 2.273 1.00 97.81 99 GLU A CA 1
ATOM 775 C C . GLU A 1 99 ? 1.275 -3.433 3.389 1.00 97.81 99 GLU A C 1
ATOM 777 O O . GLU A 1 99 ? 0.420 -3.562 4.264 1.00 97.81 99 GLU A O 1
ATOM 782 N N . GLU A 1 100 ? 2.037 -2.342 3.294 1.00 97.69 100 GLU A N 1
ATOM 783 C CA . GLU A 1 100 ? 1.945 -1.206 4.220 1.00 97.69 100 GLU A CA 1
ATOM 784 C C . GLU A 1 100 ? 0.537 -0.596 4.240 1.00 97.69 100 GLU A C 1
ATOM 786 O O . GLU A 1 100 ? 0.006 -0.291 5.308 1.00 97.69 100 GLU A O 1
ATOM 791 N N . LEU A 1 101 ? -0.107 -0.469 3.073 1.00 97.75 101 LEU A N 1
ATOM 792 C CA . LEU A 1 101 ? -1.485 0.011 2.973 1.00 97.75 101 LEU A CA 1
ATOM 793 C C . LEU A 1 101 ? -2.458 -0.905 3.726 1.00 97.75 101 LEU A C 1
ATOM 795 O O . LEU A 1 101 ? -3.313 -0.409 4.458 1.00 97.75 101 LEU A O 1
ATOM 799 N N . LYS A 1 102 ? -2.331 -2.227 3.564 1.00 97.69 102 LYS A N 1
ATOM 800 C CA . LYS A 1 102 ? -3.186 -3.199 4.264 1.00 97.69 102 LYS A CA 1
ATOM 801 C C . LYS A 1 102 ? -3.013 -3.111 5.775 1.00 97.69 102 LYS A C 1
ATOM 803 O O . LYS A 1 102 ? -4.001 -3.147 6.504 1.00 97.69 102 LYS A O 1
ATOM 808 N N . GLU A 1 103 ? -1.780 -2.962 6.248 1.00 97.44 103 GLU A N 1
ATOM 809 C CA . GLU A 1 103 ? -1.522 -2.807 7.680 1.00 97.44 103 GLU A CA 1
ATOM 810 C C . GLU A 1 103 ? -2.081 -1.479 8.209 1.00 97.44 103 GLU A C 1
ATOM 812 O O . GLU A 1 103 ? -2.735 -1.444 9.251 1.00 97.44 103 GLU A O 1
ATOM 817 N N . ALA A 1 104 ? -1.926 -0.386 7.458 1.00 97.00 104 ALA A N 1
ATOM 818 C CA . ALA A 1 104 ? -2.509 0.904 7.817 1.00 97.00 104 ALA A CA 1
ATOM 819 C C . ALA A 1 104 ? -4.048 0.860 7.873 1.00 97.00 104 ALA A C 1
ATOM 821 O O . ALA A 1 104 ? -4.649 1.441 8.779 1.00 97.00 104 ALA A O 1
ATOM 822 N N . GLN A 1 105 ? -4.689 0.151 6.938 1.00 97.19 105 GLN A N 1
ATOM 823 C CA . GLN A 1 105 ? -6.134 -0.095 6.957 1.00 97.19 105 GLN A CA 1
ATOM 824 C C . GLN A 1 105 ? -6.541 -0.886 8.200 1.00 97.19 105 GLN A C 1
ATOM 826 O O . GLN A 1 105 ? -7.435 -0.463 8.925 1.00 97.19 105 GLN A O 1
ATOM 831 N N . ARG A 1 106 ? -5.815 -1.959 8.525 1.00 97.44 106 ARG A N 1
ATOM 832 C CA . ARG A 1 106 ? -6.070 -2.746 9.734 1.00 97.44 106 ARG A CA 1
ATOM 833 C C . ARG A 1 106 ? -5.985 -1.903 11.008 1.00 97.44 106 ARG A C 1
ATOM 835 O O . ARG A 1 106 ? -6.834 -2.020 11.889 1.00 97.44 106 ARG A O 1
ATOM 842 N N . ILE A 1 107 ? -4.973 -1.042 11.113 1.00 96.94 107 ILE A N 1
ATOM 843 C CA . ILE A 1 107 ? -4.815 -0.131 12.256 1.00 96.94 107 ILE A CA 1
ATOM 844 C C . ILE A 1 107 ? -5.992 0.847 12.332 1.00 96.94 107 ILE A C 1
ATOM 846 O O . ILE A 1 107 ? -6.502 1.098 13.426 1.00 96.94 107 ILE A O 1
ATOM 850 N N . ARG A 1 108 ? -6.447 1.382 11.190 1.00 97.06 108 ARG A N 1
ATOM 851 C CA . ARG A 1 108 ? -7.641 2.235 11.133 1.00 97.06 108 ARG A CA 1
ATOM 852 C C . ARG A 1 108 ? -8.875 1.484 11.633 1.00 97.06 108 ARG A C 1
ATOM 854 O O . ARG A 1 108 ? -9.580 2.025 12.477 1.00 97.06 108 ARG A O 1
ATOM 861 N N . ASP A 1 109 ? -9.108 0.263 11.167 1.00 97.06 109 ASP A N 1
ATOM 862 C CA . ASP A 1 109 ? -10.280 -0.529 11.555 1.00 97.06 109 ASP A CA 1
ATOM 863 C C . ASP A 1 109 ? -10.275 -0.837 13.052 1.00 97.06 109 ASP A C 1
ATOM 865 O O . ASP A 1 109 ? -11.285 -0.660 13.732 1.00 97.06 109 ASP A O 1
ATOM 869 N N . HIS A 1 110 ? -9.117 -1.220 13.601 1.00 96.31 110 HIS A N 1
ATOM 870 C CA . HIS A 1 110 ? -8.964 -1.394 15.044 1.00 96.31 110 HIS A CA 1
ATOM 871 C C . HIS A 1 110 ? -9.253 -0.090 15.797 1.00 96.31 110 HIS A C 1
ATOM 873 O O . HIS A 1 110 ? -9.949 -0.113 16.808 1.00 96.31 110 HIS A O 1
ATOM 879 N N . LYS A 1 111 ? -8.753 1.054 15.312 1.00 97.44 111 LYS A N 1
ATOM 880 C CA . LYS A 1 111 ? -9.025 2.357 15.929 1.00 97.44 111 LYS A CA 1
ATOM 881 C C . LYS A 1 111 ? -10.519 2.678 15.925 1.00 97.44 111 LYS A C 1
ATOM 883 O O . LYS A 1 111 ? -11.039 3.070 16.960 1.00 97.44 111 LYS A O 1
ATOM 888 N N . LEU A 1 112 ? -11.212 2.458 14.810 1.00 95.88 112 LEU A N 1
ATOM 889 C CA . LEU A 1 112 ? -12.657 2.669 14.722 1.00 95.88 112 LEU A CA 1
ATOM 890 C C . LEU A 1 112 ? -13.420 1.770 15.703 1.00 95.88 112 LEU A C 1
ATOM 892 O O . LEU A 1 112 ? -14.326 2.245 16.382 1.00 95.88 112 LEU A O 1
ATOM 896 N N . GLN A 1 113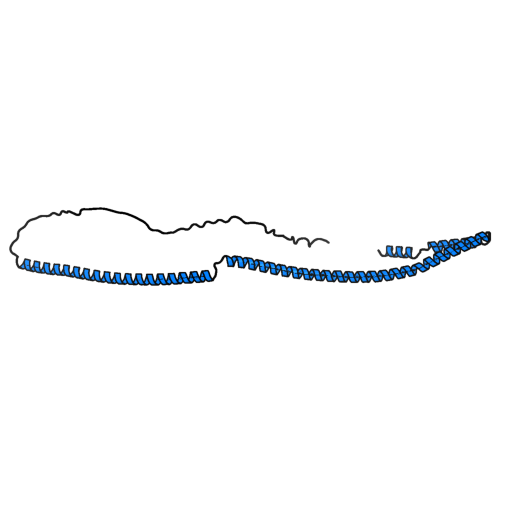 ? -13.023 0.501 15.841 1.00 95.31 113 GLN A N 1
ATOM 897 C CA . GLN A 1 113 ? -13.606 -0.404 16.839 1.00 95.31 113 GLN A CA 1
ATOM 898 C C . GLN A 1 113 ? -13.373 0.100 18.267 1.00 95.31 113 GLN A C 1
ATOM 900 O O . GLN A 1 113 ? -14.300 0.098 19.076 1.00 95.31 113 GLN A O 1
ATOM 905 N N . TYR A 1 114 ? -12.165 0.580 18.574 1.00 96.81 114 TYR A N 1
ATOM 906 C CA . TYR A 1 114 ? -11.882 1.191 19.871 1.00 96.81 114 TYR A CA 1
ATOM 907 C C . TYR A 1 114 ? -12.700 2.461 20.104 1.00 96.81 114 TYR A C 1
ATOM 909 O O . TYR A 1 114 ? -13.214 2.635 21.202 1.00 96.81 114 TYR A O 1
ATOM 917 N N . ASP A 1 115 ? -12.876 3.309 19.092 1.00 95.69 115 ASP A N 1
ATOM 918 C CA . ASP A 1 115 ? -13.668 4.537 19.193 1.00 95.69 115 ASP A CA 1
ATOM 919 C C . ASP A 1 115 ? -15.166 4.228 19.395 1.00 95.69 115 ASP A C 1
ATOM 921 O O . ASP A 1 115 ? -15.856 4.940 20.125 1.00 95.69 115 ASP A O 1
ATOM 925 N N . VAL A 1 116 ? -15.690 3.150 18.798 1.00 95.31 116 VAL A N 1
ATOM 926 C CA . VAL A 1 116 ? -17.056 2.653 19.062 1.00 95.31 116 VAL A CA 1
ATOM 927 C C . VAL A 1 116 ? -17.195 2.198 20.515 1.00 95.31 116 VAL A C 1
ATOM 929 O O . VAL A 1 116 ? -18.082 2.677 21.218 1.00 95.31 116 VAL A O 1
ATOM 932 N N . VAL A 1 117 ? -16.294 1.332 20.986 1.00 94.12 117 VAL A N 1
ATOM 933 C CA . VAL A 1 117 ? -16.322 0.829 22.370 1.00 94.12 117 VAL A CA 1
ATOM 934 C C . VAL A 1 117 ? -16.124 1.966 23.374 1.00 94.12 117 VAL A C 1
ATOM 936 O O . VAL A 1 117 ? -16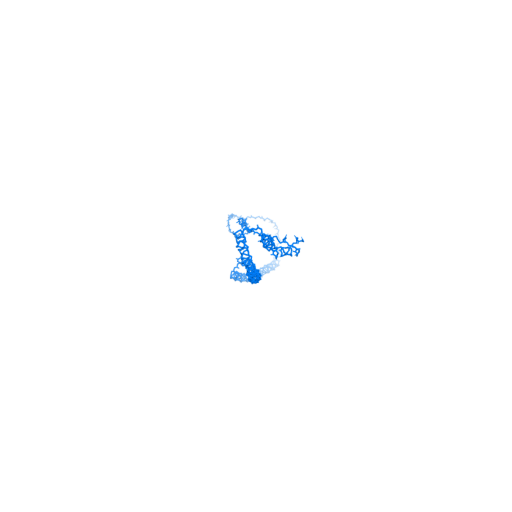.796 2.011 24.398 1.00 94.12 117 VAL A O 1
ATOM 939 N N . ALA A 1 118 ? -15.241 2.921 23.085 1.00 93.56 118 ALA A N 1
ATOM 940 C CA . ALA A 1 118 ? -15.020 4.084 23.936 1.00 93.56 118 ALA A CA 1
ATOM 941 C C . ALA A 1 118 ? -16.277 4.955 24.040 1.00 93.56 118 ALA A C 1
ATOM 943 O O . ALA A 1 118 ? -16.612 5.391 25.140 1.00 93.56 118 ALA A O 1
ATOM 944 N N . ARG A 1 119 ? -16.999 5.171 22.931 1.00 92.06 119 ARG A N 1
ATOM 945 C CA . ARG A 1 119 ? -18.290 5.875 22.953 1.00 92.06 119 ARG A CA 1
ATOM 946 C C . ARG A 1 119 ? -19.314 5.142 23.810 1.00 92.06 119 ARG A C 1
ATOM 948 O O . ARG A 1 119 ? -19.953 5.784 24.633 1.00 92.06 119 ARG A O 1
ATOM 955 N N . GLU A 1 120 ? -19.430 3.823 23.672 1.00 92.62 120 GLU A N 1
ATOM 956 C CA . GLU A 1 120 ? -20.333 3.019 24.505 1.00 92.62 120 GLU A CA 1
ATOM 957 C C . GLU A 1 120 ? -19.962 3.120 25.992 1.00 92.62 120 GLU A C 1
ATOM 959 O O . GLU A 1 120 ? -20.821 3.398 26.825 1.00 92.62 120 GLU A O 1
ATOM 964 N N . ILE A 1 121 ? -18.673 3.022 26.330 1.00 88.44 121 ILE A N 1
ATOM 965 C CA . ILE A 1 121 ? -18.186 3.205 27.705 1.00 88.44 121 ILE A CA 1
ATOM 966 C C . ILE A 1 121 ? -18.511 4.607 28.236 1.00 88.44 121 ILE A C 1
ATOM 968 O O . ILE A 1 121 ? -18.879 4.731 29.398 1.00 88.44 121 ILE A O 1
ATOM 972 N N . MET A 1 122 ? -18.412 5.656 27.413 1.00 86.38 122 MET A N 1
ATOM 973 C CA . MET A 1 122 ? -18.753 7.026 27.818 1.00 86.38 122 MET A CA 1
ATOM 974 C C . MET A 1 122 ? -20.249 7.235 28.088 1.00 86.38 122 MET A C 1
ATOM 976 O O . MET A 1 122 ? -20.592 8.183 28.789 1.00 86.38 122 MET A O 1
ATOM 980 N N . THR A 1 123 ? -21.137 6.389 27.550 1.00 87.75 123 THR A N 1
ATOM 981 C CA . THR A 1 123 ? -22.573 6.442 27.891 1.00 87.75 123 THR A CA 1
ATOM 982 C C . THR A 1 123 ? -22.876 5.874 29.274 1.00 87.75 123 THR A C 1
ATOM 984 O O . THR A 1 123 ? -23.913 6.189 29.855 1.00 87.75 123 THR A O 1
ATOM 987 N N . LEU A 1 124 ? -21.990 5.030 29.803 1.00 85.44 124 LEU A N 1
ATOM 988 C CA . LEU A 1 124 ? -22.132 4.465 31.134 1.00 85.44 124 LEU A CA 1
ATOM 989 C C . LEU A 1 124 ? -21.650 5.481 32.171 1.00 85.44 124 LEU A C 1
ATOM 991 O O . LEU A 1 124 ? -20.644 6.163 31.970 1.00 85.44 124 LEU A O 1
ATOM 995 N N . ASP A 1 125 ? -22.345 5.543 33.308 1.00 81.38 125 ASP A N 1
ATOM 996 C CA . ASP A 1 125 ? -21.893 6.346 34.440 1.00 81.38 125 ASP A CA 1
ATOM 997 C C . ASP A 1 125 ? -20.475 5.955 34.862 1.00 81.38 125 ASP A C 1
ATOM 999 O O . ASP A 1 125 ? -20.034 4.803 34.743 1.00 81.38 125 ASP A O 1
ATOM 1003 N N . THR A 1 126 ? -19.746 6.939 35.380 1.00 85.44 126 THR A N 1
ATOM 1004 C CA . THR A 1 126 ? -18.390 6.706 35.856 1.00 85.44 126 THR A CA 1
ATOM 1005 C C . THR A 1 126 ? -18.405 5.676 36.980 1.00 85.44 126 THR A C 1
ATOM 1007 O O . THR A 1 126 ? -19.330 5.599 37.792 1.00 85.44 126 THR A O 1
ATOM 1010 N N . ARG A 1 127 ? -17.341 4.876 37.053 1.00 86.25 127 ARG A N 1
ATOM 1011 C CA . ARG A 1 127 ? -17.178 3.875 38.112 1.00 86.25 127 ARG A CA 1
ATOM 1012 C C . ARG A 1 127 ? -17.335 4.485 39.509 1.00 86.25 127 ARG A C 1
ATOM 1014 O O . ARG A 1 127 ? -17.991 3.889 40.356 1.00 86.25 127 ARG A O 1
ATOM 1021 N N . ASP A 1 128 ? -16.805 5.688 39.707 1.00 84.94 128 ASP A N 1
ATOM 1022 C CA . ASP A 1 128 ? -16.920 6.432 40.962 1.00 84.94 128 ASP A CA 1
ATOM 1023 C C . ASP A 1 128 ? -18.378 6.807 41.276 1.00 84.94 128 ASP A C 1
ATOM 1025 O O . ASP A 1 128 ? -18.783 6.782 42.437 1.00 84.94 128 ASP A O 1
ATOM 1029 N N . GLY A 1 129 ? -19.187 7.109 40.252 1.00 85.69 129 GLY A N 1
ATOM 1030 C CA . GLY A 1 129 ? -20.626 7.341 40.394 1.00 85.69 129 GLY A CA 1
ATOM 1031 C C . GLY A 1 129 ? -21.367 6.096 40.886 1.00 85.69 129 GLY A C 1
ATOM 1032 O O . GLY A 1 129 ? -22.169 6.182 41.817 1.00 85.69 129 GLY A O 1
ATOM 1033 N N . TYR A 1 130 ? -21.039 4.917 40.345 1.00 87.38 130 TYR A N 1
ATOM 1034 C CA . TYR A 1 130 ? -21.579 3.651 40.851 1.00 87.38 130 TYR A CA 1
ATOM 1035 C C . TYR A 1 130 ? -21.125 3.351 42.284 1.00 87.38 130 TYR A C 1
ATOM 1037 O O . TYR A 1 130 ? -21.940 2.912 43.090 1.00 87.38 130 TYR A O 1
ATOM 1045 N N . GLU A 1 131 ? -19.863 3.611 42.636 1.00 90.44 131 GLU A N 1
ATOM 1046 C CA . GLU A 1 131 ? -19.370 3.426 44.009 1.00 90.44 131 GLU A CA 1
ATOM 1047 C C . GLU A 1 131 ? -20.082 4.355 45.006 1.00 90.44 131 GLU A C 1
ATOM 1049 O O . GLU A 1 131 ? -20.453 3.916 46.097 1.00 90.44 131 GLU A O 1
ATOM 1054 N N . GLN A 1 132 ? -20.353 5.606 44.622 1.00 91.56 132 GLN A N 1
ATOM 1055 C CA . GLN A 1 132 ? -21.152 6.529 45.435 1.00 91.56 132 GLN A CA 1
ATOM 1056 C C . GLN A 1 132 ? -22.594 6.043 45.595 1.00 91.56 132 GLN A C 1
ATOM 1058 O O . GLN A 1 132 ? -23.086 5.981 46.720 1.00 91.56 132 GLN A O 1
ATOM 1063 N N . SER A 1 133 ? -23.243 5.628 44.502 1.00 91.50 133 SER A N 1
ATOM 1064 C CA . SER A 1 133 ? -24.610 5.097 44.540 1.00 91.50 133 SER A CA 1
ATOM 1065 C C . SER A 1 133 ? -24.718 3.838 45.406 1.00 91.50 133 SER A C 1
ATOM 1067 O O . SER A 1 133 ? -25.657 3.708 46.190 1.00 91.50 133 SER A O 1
ATOM 1069 N N . ILE A 1 134 ? -23.734 2.936 45.331 1.00 92.75 134 ILE A N 1
ATOM 1070 C CA . ILE A 1 134 ? -23.650 1.764 46.211 1.00 92.75 134 ILE A CA 1
ATOM 1071 C C . ILE A 1 134 ? -23.521 2.208 47.671 1.00 92.75 134 ILE A C 1
ATOM 1073 O O . ILE A 1 134 ? -24.280 1.732 48.511 1.00 92.75 134 ILE A O 1
ATOM 1077 N N . GLY A 1 135 ? -22.625 3.151 47.975 1.00 93.94 135 GLY A N 1
ATOM 1078 C CA . GLY A 1 135 ? -22.451 3.663 49.336 1.00 93.94 135 GLY A CA 1
ATOM 1079 C C . GLY A 1 135 ? -23.693 4.376 49.891 1.00 93.94 135 GLY A C 1
ATOM 1080 O O . GLY A 1 135 ? -23.976 4.283 51.087 1.00 93.94 135 GLY A O 1
ATOM 1081 N N . ASP A 1 136 ? -24.453 5.070 49.041 1.00 94.00 136 ASP A N 1
ATOM 1082 C CA . ASP A 1 136 ? -25.746 5.660 49.399 1.00 94.00 136 ASP A CA 1
ATOM 1083 C C . ASP A 1 136 ? -26.782 4.578 49.724 1.00 94.00 136 ASP A C 1
ATOM 1085 O O . ASP A 1 136 ? -27.388 4.608 50.796 1.00 94.00 136 ASP A O 1
ATOM 1089 N N . LEU A 1 137 ? -26.920 3.572 48.857 1.00 94.75 137 LEU A N 1
ATOM 1090 C CA . LEU A 1 137 ? -27.833 2.448 49.069 1.00 94.75 137 LEU A CA 1
ATOM 1091 C C . LEU A 1 137 ? -27.476 1.632 50.318 1.00 94.75 137 LEU A C 1
ATOM 1093 O O . LEU A 1 137 ? -28.368 1.188 51.040 1.00 94.75 137 LEU A O 1
ATOM 1097 N N . GLU A 1 138 ? -26.191 1.435 50.609 1.00 95.25 138 GLU A N 1
ATOM 1098 C CA . GLU A 1 138 ? -25.740 0.757 51.828 1.00 95.25 138 GLU A CA 1
ATOM 1099 C C . GLU A 1 138 ? -26.137 1.530 53.091 1.00 95.25 138 GLU A C 1
ATOM 1101 O O . GLU A 1 138 ? -26.643 0.928 54.045 1.00 95.25 138 GLU A O 1
ATOM 1106 N N . ARG A 1 139 ? -25.987 2.862 53.079 1.00 94.94 139 ARG A N 1
ATOM 1107 C CA . ARG A 1 139 ? -26.459 3.730 54.168 1.00 94.94 139 ARG A CA 1
ATOM 1108 C C . ARG A 1 139 ? -27.973 3.658 54.334 1.00 94.94 139 ARG A C 1
ATOM 1110 O O . ARG A 1 139 ? -28.446 3.512 55.461 1.00 94.94 139 ARG A O 1
ATOM 1117 N N . ASP A 1 140 ? -28.728 3.693 53.242 1.00 95.94 140 ASP A N 1
ATOM 1118 C CA . ASP A 1 140 ? -30.188 3.576 53.284 1.00 95.94 140 ASP A CA 1
ATOM 1119 C C . ASP A 1 140 ? -30.634 2.216 53.837 1.00 95.94 140 ASP A C 1
ATOM 1121 O O . ASP A 1 140 ? -31.546 2.137 54.665 1.00 95.94 140 ASP A O 1
ATOM 1125 N N . ILE A 1 141 ? -29.953 1.131 53.457 1.00 95.12 141 ILE A N 1
ATOM 1126 C CA . ILE A 1 141 ? -30.196 -0.206 54.011 1.00 95.12 141 ILE A CA 1
ATOM 1127 C C . ILE A 1 141 ? -29.934 -0.226 55.520 1.00 95.12 141 ILE A C 1
ATOM 1129 O O . ILE A 1 141 ? -30.701 -0.835 56.272 1.00 95.12 141 ILE A O 1
ATOM 1133 N N . GLU A 1 142 ? -28.858 0.407 55.986 1.00 95.75 142 GLU A N 1
ATOM 1134 C CA . GLU A 1 142 ? -28.545 0.483 57.412 1.00 95.75 142 GLU A CA 1
ATOM 1135 C C . GLU A 1 142 ? -29.591 1.303 58.184 1.00 95.75 142 GLU A C 1
ATOM 1137 O O . GLU A 1 142 ? -30.063 0.870 59.242 1.00 95.75 142 GLU A O 1
ATOM 1142 N N . LEU A 1 143 ? -30.038 2.430 57.625 1.00 96.00 143 LEU A N 1
ATOM 1143 C CA . LEU A 1 143 ? -31.126 3.231 58.184 1.00 96.00 143 LEU A CA 1
ATOM 1144 C C . LEU A 1 143 ? -32.423 2.422 58.291 1.00 96.00 143 LEU A C 1
ATOM 1146 O O . LEU A 1 143 ? -33.006 2.348 59.374 1.00 96.00 143 LEU A O 1
ATOM 1150 N N . LEU A 1 144 ? -32.830 1.737 57.220 1.00 95.38 144 LEU A N 1
ATOM 1151 C CA . LEU A 1 144 ? -34.034 0.902 57.208 1.00 95.38 144 LEU A CA 1
ATOM 1152 C C . LEU A 1 144 ? -33.951 -0.261 58.205 1.00 95.38 144 LEU A C 1
ATOM 1154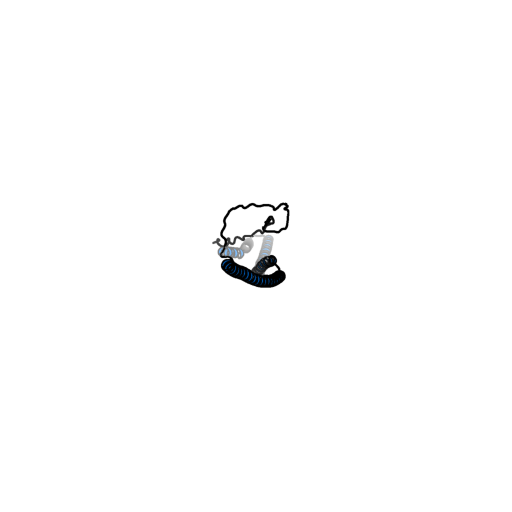 O O . LEU A 1 144 ? -34.942 -0.591 58.860 1.00 95.38 144 LEU A O 1
ATOM 1158 N N . LYS A 1 145 ? -32.775 -0.878 58.377 1.00 95.31 145 LYS A N 1
ATOM 1159 C CA . LYS A 1 145 ? -32.561 -1.909 59.408 1.00 95.31 145 LYS A CA 1
ATOM 1160 C C . LYS A 1 145 ? -32.748 -1.342 60.814 1.00 95.31 145 LYS A C 1
ATOM 1162 O O . LYS A 1 145 ? -33.415 -1.968 61.641 1.00 95.31 145 LYS A O 1
ATOM 1167 N N . ASN A 1 146 ? -32.204 -0.157 61.078 1.00 95.06 146 ASN A N 1
ATOM 1168 C CA . ASN A 1 146 ? -32.345 0.514 62.367 1.00 95.06 146 ASN A CA 1
ATOM 1169 C C . ASN A 1 146 ? -33.797 0.926 62.643 1.00 95.06 146 ASN A C 1
ATOM 1171 O O . ASN A 1 146 ? -34.290 0.756 63.760 1.00 95.06 146 ASN A O 1
ATOM 1175 N N . GLU A 1 147 ? -34.511 1.428 61.636 1.00 95.44 147 GLU A N 1
ATOM 1176 C CA . GLU A 1 147 ? -35.938 1.727 61.750 1.00 95.44 147 GLU A CA 1
ATOM 1177 C C . GLU A 1 147 ? -36.767 0.474 62.007 1.00 95.44 147 GLU A C 1
ATOM 1179 O O . GLU A 1 147 ? -37.608 0.479 62.909 1.00 95.44 147 GLU A O 1
ATOM 1184 N N . LYS A 1 148 ? -36.492 -0.618 61.283 1.00 95.31 148 LYS A N 1
ATOM 1185 C CA . LYS A 1 148 ? -37.139 -1.909 61.522 1.00 95.31 148 LYS A CA 1
ATOM 1186 C C . LYS A 1 148 ? -36.949 -2.348 62.973 1.00 95.31 148 LYS A C 1
ATOM 1188 O O . LYS A 1 148 ? -37.937 -2.650 63.632 1.00 95.31 148 LYS A O 1
ATOM 1193 N N . LEU A 1 149 ? -35.719 -2.318 63.493 1.00 95.69 149 LEU A N 1
ATOM 1194 C CA . LEU A 1 149 ? -35.437 -2.679 64.888 1.00 95.69 149 LEU A CA 1
ATOM 1195 C C . LEU A 1 149 ? -36.211 -1.805 65.882 1.00 95.69 149 LEU A C 1
ATOM 1197 O O . LEU A 1 149 ? -36.803 -2.328 66.823 1.00 95.69 149 LEU A O 1
ATOM 1201 N N . LYS A 1 150 ? -36.270 -0.486 65.662 1.00 94.81 150 LYS A N 1
ATOM 1202 C CA . LYS A 1 150 ? -37.059 0.426 66.509 1.00 94.81 150 LYS A CA 1
ATOM 1203 C C . LYS A 1 150 ? -38.553 0.103 66.468 1.00 94.81 150 LYS A C 1
ATOM 1205 O O . LYS A 1 150 ? -39.217 0.140 67.503 1.00 94.81 150 LYS A O 1
ATOM 1210 N N . LYS A 1 151 ? -39.099 -0.205 65.288 1.00 94.94 151 LYS A N 1
ATOM 1211 C CA . LYS A 1 151 ? -40.509 -0.592 65.129 1.00 94.94 151 LYS A CA 1
ATOM 1212 C C . LYS A 1 151 ? -40.802 -1.929 65.802 1.00 94.94 151 LYS A C 1
ATOM 1214 O O . LYS A 1 151 ? -41.828 -2.043 66.463 1.00 94.94 151 LYS A O 1
ATOM 1219 N N . GLU A 1 152 ? -39.896 -2.892 65.690 1.00 94.94 152 GLU A N 1
ATOM 1220 C CA . GLU A 1 152 ? -39.984 -4.196 66.352 1.00 94.94 152 GLU A CA 1
ATOM 1221 C C . GLU A 1 152 ? -39.985 -4.039 67.882 1.00 94.94 152 GLU A C 1
ATOM 1223 O O . GLU A 1 152 ? -40.858 -4.568 68.563 1.00 94.94 152 GLU A O 1
ATOM 1228 N N . GLN A 1 153 ? -39.083 -3.217 68.430 1.00 93.75 153 GLN A N 1
ATOM 1229 C CA . GLN A 1 153 ? -39.059 -2.892 69.861 1.00 93.75 153 GLN A CA 1
ATOM 1230 C C . GLN A 1 153 ? -40.355 -2.212 70.316 1.00 93.75 153 GLN A C 1
ATOM 1232 O O . GLN A 1 153 ? -40.950 -2.614 71.314 1.00 93.75 153 GLN A O 1
ATOM 1237 N N . ALA A 1 154 ? -40.832 -1.213 69.569 1.00 93.94 154 ALA A N 1
ATOM 1238 C CA . ALA A 1 154 ? -42.090 -0.539 69.876 1.00 93.94 154 ALA A CA 1
ATOM 1239 C C . ALA A 1 154 ? -43.291 -1.499 69.818 1.00 93.94 154 ALA A C 1
ATOM 1241 O O . ALA A 1 154 ? -44.216 -1.376 70.625 1.00 93.94 154 ALA A O 1
ATOM 1242 N N . TYR A 1 155 ? -43.274 -2.457 68.888 1.00 95.62 155 TYR A N 1
ATOM 1243 C CA . TYR A 1 155 ? -44.285 -3.503 68.781 1.00 95.62 155 TYR A CA 1
ATOM 1244 C C . TYR A 1 155 ? -44.281 -4.411 70.015 1.00 95.62 155 TYR A C 1
ATOM 1246 O O . TYR A 1 155 ? -45.332 -4.573 70.633 1.00 95.62 155 TYR A O 1
ATOM 1254 N N . ILE A 1 156 ? -43.113 -4.910 70.430 1.00 94.50 156 ILE A N 1
ATOM 1255 C CA . ILE A 1 156 ? -42.965 -5.747 71.632 1.00 94.50 156 ILE A CA 1
ATOM 1256 C C . ILE A 1 156 ? -43.439 -4.989 72.876 1.00 94.50 156 ILE A C 1
ATOM 1258 O O . ILE A 1 156 ? -44.295 -5.482 73.604 1.00 94.50 156 ILE A O 1
ATOM 1262 N N . SER A 1 157 ? -42.993 -3.746 73.085 1.00 93.75 157 SER A N 1
ATOM 1263 C CA . SER A 1 157 ? -43.448 -2.946 74.230 1.00 93.75 157 SER A CA 1
ATOM 1264 C C . SER A 1 157 ? -44.957 -2.690 74.212 1.00 93.75 157 SER A C 1
ATOM 1266 O O . SER A 1 157 ? -45.591 -2.597 75.262 1.00 93.75 157 SER A O 1
ATOM 1268 N N . ARG A 1 158 ? -45.570 -2.549 73.030 1.00 93.44 158 ARG A N 1
ATOM 1269 C CA . ARG A 1 158 ? -47.027 -2.412 72.916 1.00 93.44 158 ARG A CA 1
ATOM 1270 C C . ARG A 1 158 ? -47.733 -3.732 73.222 1.00 93.44 158 ARG A C 1
ATOM 1272 O O . ARG A 1 158 ? -48.764 -3.704 73.886 1.00 93.44 158 ARG A O 1
ATOM 1279 N N . GLN A 1 159 ? -47.180 -4.859 72.786 1.00 94.31 159 GLN A N 1
ATOM 1280 C CA . GLN A 1 159 ? -47.675 -6.194 73.113 1.00 94.31 159 GLN A CA 1
ATOM 1281 C C . GLN A 1 159 ? -47.621 -6.456 74.626 1.00 94.31 159 GLN A C 1
ATOM 1283 O O . GLN A 1 159 ? -48.613 -6.907 75.193 1.00 94.31 159 GLN A O 1
ATOM 1288 N N . GLU A 1 160 ? -46.521 -6.100 75.293 1.00 93.56 160 GLU A N 1
ATOM 1289 C CA . GLU A 1 160 ? -46.379 -6.184 76.754 1.00 93.56 160 GLU A CA 1
ATOM 1290 C C . GLU A 1 160 ? -47.429 -5.329 77.473 1.00 93.56 160 GLU A C 1
ATOM 1292 O O . GLU A 1 160 ? -48.127 -5.817 78.360 1.00 93.56 160 GLU A O 1
ATOM 1297 N N . LYS A 1 161 ? -47.607 -4.069 77.045 1.00 93.12 161 LYS A N 1
ATOM 1298 C CA . LYS A 1 161 ? -48.645 -3.176 77.588 1.00 93.12 161 LYS A CA 1
ATOM 1299 C C . LYS A 1 161 ? -50.053 -3.738 77.392 1.00 93.12 161 LYS A C 1
ATOM 1301 O O . LYS A 1 161 ? -50.862 -3.662 78.310 1.00 93.12 161 LYS A O 1
ATOM 1306 N N . TYR A 1 162 ? -50.354 -4.308 76.223 1.00 94.12 162 TYR A N 1
ATOM 1307 C CA . TYR A 1 162 ? -51.642 -4.963 75.980 1.00 94.12 162 TYR A CA 1
ATOM 1308 C C . TYR A 1 162 ? -51.838 -6.196 76.859 1.00 94.12 162 TYR A C 1
ATOM 1310 O O . TYR A 1 162 ? -52.931 -6.377 77.383 1.00 94.12 162 TYR A O 1
ATOM 1318 N N . SER A 1 163 ? -50.803 -7.018 77.051 1.00 92.31 163 SER A N 1
ATOM 1319 C CA . SER A 1 163 ? -50.877 -8.169 77.956 1.00 92.31 163 SER A CA 1
ATOM 1320 C C . SER A 1 163 ? -51.173 -7.720 79.385 1.00 92.31 163 SER A C 1
ATOM 1322 O O . SER A 1 163 ? -52.092 -8.243 80.004 1.00 92.31 163 SER A O 1
ATOM 1324 N N . ALA A 1 164 ? -50.471 -6.694 79.875 1.00 93.38 164 ALA A N 1
ATOM 1325 C CA . ALA A 1 164 ? -50.718 -6.132 81.198 1.00 93.38 164 ALA A CA 1
ATOM 1326 C C . ALA A 1 164 ? -52.150 -5.585 81.334 1.00 93.38 164 ALA A C 1
ATOM 1328 O O . ALA A 1 164 ? -52.810 -5.849 82.334 1.00 93.38 164 ALA A O 1
ATOM 1329 N N . LEU A 1 165 ? -52.664 -4.880 80.317 1.00 93.06 165 LEU A N 1
ATOM 1330 C CA . LEU A 1 165 ? -54.054 -4.413 80.301 1.00 93.06 165 LEU A CA 1
ATOM 1331 C C . LEU A 1 165 ? -55.054 -5.575 80.327 1.00 93.06 165 LEU A C 1
ATOM 1333 O O . LEU A 1 165 ? -56.025 -5.524 81.079 1.00 93.06 165 LEU A O 1
ATOM 1337 N N . LEU A 1 166 ? -54.817 -6.635 79.552 1.00 93.50 166 LEU A N 1
ATOM 1338 C CA . LEU A 1 166 ? -55.658 -7.833 79.571 1.00 93.50 166 LEU A CA 1
ATOM 1339 C C . LEU A 1 166 ? -55.644 -8.514 80.940 1.00 93.50 166 LEU A C 1
ATOM 1341 O O . LEU A 1 166 ? -56.690 -8.967 81.393 1.00 93.50 166 LEU A O 1
ATOM 1345 N N . ASP A 1 167 ? -54.499 -8.557 81.615 1.00 91.19 167 ASP A N 1
ATOM 1346 C CA . ASP A 1 167 ? -54.407 -9.117 82.962 1.00 91.19 167 ASP A CA 1
ATOM 1347 C C . ASP A 1 167 ? -55.125 -8.230 83.989 1.00 91.19 167 ASP A C 1
ATOM 1349 O O . ASP A 1 167 ? -55.858 -8.750 84.826 1.00 91.19 167 ASP A O 1
ATOM 1353 N N . THR A 1 168 ? -55.033 -6.897 83.883 1.00 91.19 168 THR A N 1
ATOM 1354 C CA . THR A 1 168 ? -55.849 -5.994 84.720 1.00 91.19 168 THR A CA 1
ATOM 1355 C C . THR A 1 168 ? -57.344 -6.135 84.448 1.00 91.19 168 THR A C 1
ATOM 1357 O O . THR A 1 168 ? -58.126 -6.119 85.390 1.00 91.19 168 THR A O 1
ATOM 1360 N N . LEU A 1 169 ? -57.749 -6.330 83.189 1.00 91.44 169 LEU A N 1
ATOM 1361 C CA . LEU A 1 169 ? -59.146 -6.548 82.820 1.00 91.44 169 LEU A CA 1
ATOM 1362 C C . LEU A 1 169 ? -59.659 -7.880 83.371 1.00 91.44 169 LEU A C 1
ATOM 1364 O O . LEU A 1 169 ? -60.764 -7.928 83.893 1.00 91.44 169 LEU A O 1
ATOM 1368 N N . LYS A 1 170 ? -58.856 -8.948 83.296 1.00 90.00 170 LYS A N 1
ATOM 1369 C CA . LYS A 1 170 ? -59.183 -10.240 83.914 1.00 90.00 170 LYS A CA 1
ATOM 1370 C C . LYS A 1 170 ? -59.284 -10.132 85.429 1.00 90.00 170 LYS A C 1
ATOM 1372 O O . LYS A 1 170 ? -60.179 -10.735 86.004 1.00 90.00 170 LYS A O 1
ATOM 1377 N N . ASN A 1 171 ? -58.390 -9.376 86.066 1.00 87.31 171 ASN A N 1
ATOM 1378 C CA . ASN A 1 171 ? -58.460 -9.134 87.505 1.00 87.31 171 ASN A CA 1
ATOM 1379 C C . ASN A 1 171 ? -59.724 -8.354 87.862 1.00 87.31 171 ASN A C 1
ATOM 1381 O O . ASN A 1 171 ? -60.447 -8.796 88.733 1.00 87.31 171 ASN A O 1
ATOM 1385 N N . LEU A 1 172 ? -60.062 -7.291 87.127 1.00 86.25 172 LEU A N 1
ATOM 1386 C CA . LEU A 1 172 ? -61.311 -6.555 87.331 1.00 86.25 172 LEU A CA 1
ATOM 1387 C C . LEU A 1 172 ? -62.544 -7.434 87.073 1.00 86.25 172 LEU A C 1
ATOM 1389 O O . LEU A 1 172 ? -63.512 -7.367 87.815 1.00 86.25 172 LEU A O 1
ATOM 1393 N N . GLN A 1 173 ? -62.520 -8.286 86.046 1.00 88.00 173 GLN A N 1
ATOM 1394 C CA . GLN A 1 173 ? -63.594 -9.244 85.792 1.00 88.00 173 GLN A CA 1
ATOM 1395 C C . GLN A 1 173 ? -63.733 -10.234 86.952 1.00 88.00 173 GLN A C 1
ATOM 1397 O O . GLN A 1 173 ? -64.852 -10.521 87.364 1.00 88.00 173 GLN A O 1
ATOM 1402 N N . LYS A 1 174 ? -62.612 -10.712 87.498 1.00 87.69 174 LYS A N 1
ATOM 1403 C CA . LYS A 1 174 ? -62.587 -11.573 88.679 1.00 87.69 174 LYS A CA 1
ATOM 1404 C C . LYS A 1 174 ? -63.070 -10.835 89.927 1.00 87.69 174 LYS A C 1
ATOM 1406 O O . LYS A 1 174 ? -63.811 -11.426 90.694 1.00 87.69 174 LYS A O 1
ATOM 1411 N N . ASP A 1 175 ? -62.698 -9.573 90.109 1.00 85.44 175 ASP A N 1
ATOM 1412 C CA . ASP A 1 175 ? -63.150 -8.740 91.223 1.00 85.44 175 ASP A CA 1
ATOM 1413 C C . ASP A 1 175 ? -64.659 -8.481 91.118 1.00 85.44 175 ASP A C 1
ATOM 1415 O O . ASP A 1 175 ? -65.355 -8.597 92.113 1.00 85.44 175 ASP A O 1
ATOM 1419 N N . ILE A 1 176 ? -65.196 -8.231 89.917 1.00 83.38 176 ILE A N 1
ATOM 1420 C CA . ILE A 1 176 ? -66.645 -8.107 89.671 1.00 83.38 176 ILE A CA 1
ATOM 1421 C C . ILE A 1 176 ? -67.363 -9.442 89.905 1.00 83.38 176 ILE A C 1
ATOM 1423 O O . ILE A 1 176 ? -68.481 -9.462 90.413 1.00 83.38 176 ILE A O 1
ATOM 1427 N N . GLU A 1 177 ? -66.768 -10.564 89.502 1.00 82.44 177 GLU A N 1
ATOM 1428 C CA . GLU A 1 177 ? -67.339 -11.896 89.718 1.00 82.44 177 GLU A CA 1
ATOM 1429 C C . GLU A 1 177 ? -67.318 -12.270 91.205 1.00 82.44 177 GLU A C 1
ATOM 1431 O O . GLU A 1 177 ? -68.320 -12.750 91.721 1.00 82.44 177 GLU A O 1
ATOM 1436 N N . GLN A 1 178 ? -66.240 -11.934 91.914 1.00 79.56 178 GLN A N 1
ATOM 1437 C CA . GLN A 1 178 ? -66.123 -12.086 93.358 1.00 79.56 178 GLN A CA 1
ATOM 1438 C C . GLN A 1 178 ? -67.066 -11.133 94.100 1.00 79.56 178 GLN A C 1
ATOM 1440 O O . GLN A 1 178 ? -67.721 -11.559 95.036 1.00 79.56 178 GLN A O 1
ATOM 1445 N N . GLU A 1 179 ? -67.217 -9.880 93.671 1.00 78.19 179 GLU A N 1
ATOM 1446 C CA . GLU A 1 179 ? -68.195 -8.942 94.231 1.00 78.19 179 GLU A CA 1
ATOM 1447 C C . GLU A 1 179 ? -69.627 -9.415 93.953 1.00 78.19 179 GLU A C 1
ATOM 1449 O O . GLU A 1 179 ? -70.505 -9.264 94.796 1.00 78.19 179 GLU A O 1
ATOM 1454 N N . ARG A 1 180 ? -69.889 -10.046 92.801 1.00 77.31 180 ARG A N 1
ATOM 1455 C CA . ARG A 1 180 ? -71.166 -10.720 92.526 1.00 77.31 180 ARG A CA 1
ATOM 1456 C C . ARG A 1 180 ? -71.381 -11.935 93.415 1.00 77.31 180 ARG A C 1
ATOM 1458 O O . ARG A 1 180 ? -72.509 -12.135 93.846 1.00 77.31 180 ARG A O 1
ATOM 1465 N N . GLU A 1 181 ? -70.354 -12.733 93.685 1.00 74.69 181 GLU A N 1
ATOM 1466 C CA . GLU A 1 181 ? -70.430 -13.864 94.614 1.00 74.69 181 GLU A CA 1
ATOM 1467 C C . GLU A 1 181 ? -70.608 -13.391 96.060 1.00 74.69 181 GLU A C 1
ATOM 1469 O O . GLU A 1 181 ? -71.462 -13.917 96.759 1.00 74.69 181 GLU A O 1
ATOM 1474 N N . GLU A 1 182 ? -69.888 -12.360 96.496 1.00 71.06 182 GLU A N 1
ATOM 1475 C CA . GLU A 1 182 ? -70.003 -11.749 97.822 1.00 71.06 182 GLU A CA 1
ATOM 1476 C C . GLU A 1 182 ? -71.350 -11.049 97.998 1.00 71.06 182 GLU A C 1
ATOM 1478 O O . GLU A 1 182 ? -71.975 -11.194 99.046 1.00 71.06 182 GLU A O 1
ATOM 1483 N N . ASN A 1 183 ? -71.849 -10.355 96.971 1.00 69.25 183 ASN A N 1
ATOM 1484 C CA . ASN A 1 183 ? -73.210 -9.829 96.961 1.00 69.25 183 ASN A CA 1
ATOM 1485 C C . ASN A 1 183 ? -74.235 -10.957 96.921 1.00 69.25 183 ASN A C 1
ATOM 1487 O O . ASN A 1 183 ? -75.216 -10.859 97.636 1.00 69.25 183 ASN A O 1
ATOM 1491 N N . ALA A 1 184 ? -74.027 -12.046 96.179 1.00 72.38 184 ALA A N 1
ATOM 1492 C CA . ALA A 1 184 ? -74.924 -13.202 96.205 1.00 72.38 184 ALA A CA 1
ATOM 1493 C C . ALA A 1 184 ? -74.880 -13.941 97.554 1.00 72.38 184 ALA A C 1
ATOM 1495 O O . ALA A 1 184 ? -75.894 -14.474 97.992 1.00 72.38 184 ALA A O 1
ATOM 1496 N N . GLU A 1 185 ? -73.741 -13.968 98.247 1.00 66.00 185 GLU A N 1
ATOM 1497 C CA . GLU A 1 185 ? -73.604 -14.509 99.600 1.00 66.00 185 GLU A CA 1
ATOM 1498 C C . GLU A 1 185 ? -74.204 -13.579 100.655 1.00 66.00 185 GLU A C 1
ATOM 1500 O O . GLU A 1 185 ? -74.831 -14.065 101.596 1.00 66.00 185 GLU A O 1
ATOM 1505 N N . MET A 1 186 ? -74.041 -12.261 100.517 1.00 62.84 186 MET A N 1
ATOM 1506 C CA . MET A 1 186 ? -74.715 -11.272 101.354 1.00 62.84 186 MET A CA 1
ATOM 1507 C C . MET A 1 186 ? -76.217 -11.304 101.123 1.00 62.84 186 MET A C 1
ATOM 1509 O O . MET A 1 186 ? -76.943 -11.336 102.103 1.00 62.84 186 MET A O 1
ATOM 1513 N N . ASP A 1 187 ? -76.676 -11.383 99.879 1.00 61.81 187 ASP A N 1
ATOM 1514 C CA . ASP A 1 187 ? -78.086 -11.510 99.513 1.00 61.81 187 ASP A CA 1
ATOM 1515 C C . ASP A 1 187 ? -78.643 -12.854 99.998 1.00 61.81 187 ASP A C 1
ATOM 1517 O O . ASP A 1 187 ? -79.718 -12.907 100.574 1.00 61.81 187 ASP A O 1
ATOM 1521 N N . LYS A 1 188 ? -77.863 -13.941 99.947 1.00 61.38 188 LYS A N 1
ATOM 1522 C CA . LYS A 1 188 ? -78.218 -15.222 100.580 1.00 61.38 188 LYS A CA 1
ATOM 1523 C C . LYS A 1 188 ? -78.286 -15.129 102.110 1.00 61.38 188 LYS A C 1
ATOM 1525 O O . LYS A 1 188 ? -79.157 -15.753 102.708 1.00 61.38 188 LYS A O 1
ATOM 1530 N N . ARG A 1 189 ? -77.398 -14.366 102.757 1.00 59.62 189 ARG A N 1
ATOM 1531 C CA . ARG A 1 189 ? -77.445 -14.094 104.209 1.00 59.62 189 ARG A CA 1
ATOM 1532 C C . ARG A 1 189 ? -78.588 -13.147 104.582 1.00 59.62 189 ARG A C 1
ATOM 1534 O O . ARG A 1 189 ? -79.129 -13.281 105.673 1.00 59.62 189 ARG A O 1
ATOM 1541 N N . LEU A 1 190 ? -78.961 -12.230 103.693 1.00 56.66 190 LEU A N 1
ATOM 1542 C CA . LEU A 1 190 ? -80.102 -11.332 103.839 1.00 56.66 190 LEU A CA 1
ATOM 1543 C C . LEU A 1 190 ? -81.413 -12.110 103.651 1.00 56.66 190 LEU A C 1
ATOM 1545 O O . LEU A 1 190 ? -82.312 -11.983 104.469 1.00 56.66 190 LEU A O 1
ATOM 1549 N N . MET A 1 191 ? -81.481 -13.020 102.675 1.00 57.03 191 MET A N 1
ATOM 1550 C CA . MET A 1 191 ? -82.610 -13.933 102.465 1.00 57.03 191 MET A CA 1
ATOM 1551 C C . MET A 1 191 ? -82.773 -14.977 103.586 1.00 57.03 191 MET A C 1
ATOM 1553 O O . MET A 1 191 ? -83.886 -15.451 103.808 1.00 57.03 191 MET A O 1
ATOM 1557 N N . ASP A 1 192 ? -81.706 -15.319 104.321 1.00 50.75 192 ASP A N 1
ATOM 1558 C CA . ASP A 1 192 ? -81.791 -16.123 105.557 1.00 50.75 192 ASP A CA 1
ATOM 1559 C C . ASP A 1 192 ? -82.170 -15.282 106.799 1.00 50.75 192 ASP A C 1
ATOM 1561 O O . ASP A 1 192 ? -82.579 -15.848 107.814 1.00 50.75 192 ASP A O 1
ATOM 1565 N N . ALA A 1 193 ? -82.066 -13.947 106.733 1.00 52.81 193 ALA A N 1
ATOM 1566 C CA . ALA A 1 193 ? -82.439 -13.018 107.805 1.00 52.81 193 ALA A CA 1
ATOM 1567 C C . ALA A 1 193 ? -83.806 -12.334 107.598 1.00 52.81 193 ALA A C 1
ATOM 1569 O O . ALA A 1 193 ? -84.339 -11.786 108.559 1.00 52.81 193 ALA A O 1
ATOM 1570 N N . ASP A 1 194 ? -84.386 -12.402 106.396 1.00 43.12 194 ASP A N 1
ATOM 1571 C CA . ASP A 1 194 ? -85.607 -11.669 106.029 1.00 43.12 194 ASP A CA 1
ATOM 1572 C C . ASP A 1 194 ? -86.637 -12.564 105.314 1.00 43.12 194 ASP A C 1
ATOM 1574 O O . ASP A 1 194 ? -87.254 -12.219 104.308 1.00 43.12 194 ASP A O 1
ATOM 1578 N N . ARG A 1 195 ? -86.826 -13.778 105.845 1.00 45.69 195 ARG A N 1
ATOM 1579 C CA . ARG A 1 195 ? -87.811 -14.753 105.352 1.00 45.69 195 ARG A CA 1
ATOM 1580 C C . ARG A 1 195 ? -89.203 -14.551 105.962 1.00 45.69 195 ARG A C 1
ATOM 1582 O O . ARG A 1 195 ? -89.863 -15.535 106.290 1.00 45.69 195 ARG A O 1
ATOM 1589 N N . ASP A 1 196 ? -89.622 -13.299 106.144 1.00 37.50 196 ASP A N 1
ATOM 1590 C CA . ASP A 1 196 ? -90.992 -12.964 106.545 1.00 37.50 196 ASP A CA 1
ATOM 1591 C C . ASP A 1 196 ? -91.370 -11.530 106.125 1.00 37.50 196 ASP A C 1
ATOM 1593 O O . ASP A 1 196 ? -91.464 -10.642 106.964 1.00 37.50 196 ASP A O 1
ATOM 1597 N N . TYR A 1 197 ? -91.559 -11.289 104.821 1.00 40.97 197 TYR A N 1
ATOM 1598 C CA . TYR A 1 197 ? -92.747 -10.594 104.288 1.00 40.97 197 TYR A CA 1
ATOM 1599 C C . TYR A 1 197 ? -92.724 -10.526 102.749 1.00 40.97 197 TYR A C 1
ATOM 1601 O O . TYR A 1 197 ? -91.884 -9.869 102.140 1.00 40.97 197 TYR A O 1
ATOM 1609 N N . GLU A 1 198 ? -93.695 -11.192 102.123 1.00 35.34 198 GLU A N 1
ATOM 1610 C CA . GLU A 1 198 ? -94.080 -11.015 100.718 1.00 35.34 198 GLU A CA 1
ATOM 1611 C C . GLU A 1 198 ? -94.884 -9.716 100.519 1.00 35.34 198 GLU A C 1
ATOM 1613 O O . GLU A 1 198 ? -95.765 -9.415 101.324 1.00 35.34 198 GLU A O 1
ATOM 1618 N N . SER A 1 199 ? -94.637 -9.005 99.408 1.00 34.72 199 SER A N 1
ATOM 1619 C CA . SER A 1 199 ? -95.618 -8.265 98.572 1.00 34.72 199 SER A CA 1
ATOM 1620 C C . SER A 1 199 ? -94.840 -7.463 97.507 1.00 34.72 199 SER A C 1
ATOM 1622 O O . SER A 1 199 ? -94.037 -6.618 97.878 1.00 34.72 199 SER A O 1
ATOM 1624 N N . SER A 1 200 ? -94.856 -7.820 96.216 1.00 35.28 200 SER A N 1
ATOM 1625 C CA . SER A 1 200 ? -95.859 -7.525 95.158 1.00 35.28 200 SER A CA 1
ATOM 1626 C C . SER A 1 200 ? -95.757 -6.114 94.537 1.00 35.28 200 SER A C 1
ATOM 1628 O O . SER A 1 200 ? -95.667 -5.139 95.276 1.00 35.28 200 SER A O 1
ATOM 1630 N N . ASP A 1 201 ? -95.884 -6.083 93.196 1.00 32.28 201 ASP A N 1
ATOM 1631 C CA . ASP A 1 201 ? -95.954 -4.983 92.190 1.00 32.28 201 ASP A CA 1
ATOM 1632 C C . ASP A 1 201 ? -94.633 -4.407 91.631 1.00 32.28 201 ASP A C 1
ATOM 1634 O O . ASP A 1 201 ? -93.785 -3.939 92.383 1.00 32.28 201 ASP A O 1
ATOM 1638 N N . GLU A 1 202 ? -94.307 -4.624 90.335 1.00 35.41 202 GLU A N 1
ATOM 1639 C CA . GLU A 1 202 ? -94.781 -3.922 89.094 1.00 35.41 202 GLU A CA 1
ATOM 1640 C C . GLU A 1 202 ? -94.171 -2.498 89.005 1.00 35.41 202 GLU A C 1
ATOM 1642 O O . GLU A 1 202 ? -94.223 -1.765 89.980 1.00 35.41 202 GLU A O 1
ATOM 1647 N N . GLU A 1 203 ? -93.507 -1.964 87.968 1.00 36.31 203 GLU A N 1
ATOM 1648 C CA . GLU A 1 203 ? -93.426 -2.086 86.495 1.00 36.31 203 GLU A CA 1
ATOM 1649 C C . GLU A 1 203 ? -92.113 -1.359 86.056 1.00 36.31 203 GLU A C 1
ATOM 1651 O O . GLU A 1 203 ? -91.633 -0.479 86.767 1.00 36.31 203 GLU A O 1
ATOM 1656 N N . ALA A 1 204 ? -91.332 -1.843 85.080 1.00 35.56 204 ALA A N 1
ATOM 1657 C CA . ALA A 1 204 ? -91.241 -1.418 83.664 1.00 35.56 204 ALA A CA 1
ATOM 1658 C C . ALA A 1 204 ? -90.912 0.063 83.327 1.00 35.56 204 ALA A C 1
ATOM 1660 O O . ALA A 1 204 ? -91.389 0.997 83.957 1.00 35.56 204 ALA A O 1
ATOM 1661 N N . MET A 1 205 ? -90.188 0.206 82.197 1.00 36.47 205 MET A N 1
ATOM 1662 C CA . MET A 1 205 ? -89.774 1.409 81.428 1.00 36.47 205 MET A CA 1
ATOM 1663 C C . MET A 1 205 ? -88.505 2.113 81.952 1.00 36.47 205 MET A C 1
ATOM 1665 O O . MET A 1 205 ? -88.488 2.635 83.056 1.00 36.47 205 MET A O 1
ATOM 1669 N N . SER A 1 206 ? -87.336 2.035 81.299 1.00 37.50 206 SER A N 1
ATOM 1670 C CA . SER A 1 206 ? -86.955 2.473 79.937 1.00 37.50 206 SER A CA 1
ATOM 1671 C C . SER A 1 206 ? -87.167 3.968 79.683 1.00 37.50 206 SER A C 1
ATOM 1673 O O . SER A 1 206 ? -88.260 4.464 79.912 1.00 37.50 206 SER A O 1
ATOM 1675 N N . GLU A 1 207 ? -86.136 4.576 79.076 1.00 34.50 207 GLU A N 1
ATOM 1676 C CA . GLU A 1 207 ? -86.077 5.854 78.334 1.00 34.50 207 GLU A CA 1
ATOM 1677 C C . GLU A 1 207 ? -85.201 6.938 79.013 1.00 34.50 207 GLU A C 1
ATOM 1679 O O . GLU A 1 207 ? -85.519 7.410 80.096 1.00 34.50 207 GLU A O 1
ATOM 1684 N N . THR A 1 208 ? -83.934 7.137 78.608 1.00 33.38 208 THR A N 1
ATOM 1685 C CA . THR A 1 208 ? -83.352 7.816 77.412 1.00 33.38 208 THR A CA 1
ATOM 1686 C C . THR A 1 208 ? -83.232 9.341 77.569 1.00 33.38 208 THR A C 1
ATOM 1688 O O . THR A 1 208 ? -84.200 10.011 77.902 1.00 33.38 208 THR A O 1
ATOM 1691 N N . GLY A 1 209 ? -82.052 9.872 77.210 1.00 31.12 209 GLY A N 1
ATOM 1692 C CA . GLY A 1 209 ? -81.751 11.296 76.977 1.00 31.12 209 GLY A CA 1
ATOM 1693 C C . GLY A 1 209 ? -80.769 11.847 78.018 1.00 31.12 209 GLY A C 1
ATOM 1694 O O . GLY A 1 209 ? -80.978 11.643 79.202 1.00 31.12 209 GLY A O 1
ATOM 1695 N N . GLU A 1 210 ? -79.663 12.515 77.692 1.00 32.47 210 GLU A N 1
ATOM 1696 C CA . GLU A 1 210 ? -79.378 13.384 76.547 1.00 32.47 210 GLU A CA 1
ATOM 1697 C C . GLU A 1 210 ? -77.856 13.420 76.274 1.00 32.47 210 GLU A C 1
ATOM 1699 O O . GLU A 1 210 ? -77.062 13.581 77.200 1.00 32.47 210 GLU A O 1
ATOM 1704 N N . GLU A 1 211 ? -77.451 13.331 75.004 1.00 33.31 211 GLU A N 1
ATOM 1705 C CA . GLU A 1 211 ? -76.180 13.884 74.520 1.00 33.31 211 GLU A CA 1
ATOM 1706 C C . GLU A 1 211 ? -76.507 14.928 73.448 1.00 33.31 211 GLU A C 1
ATOM 1708 O O . GLU A 1 211 ? -77.136 14.625 72.432 1.00 33.31 211 GLU A O 1
ATOM 1713 N N . GLU A 1 212 ? -76.073 16.164 73.690 1.00 32.12 212 GLU A N 1
ATOM 1714 C CA . GLU A 1 212 ? -76.057 17.246 72.714 1.00 32.12 212 GLU A CA 1
ATOM 1715 C C . GLU A 1 212 ? -74.615 17.589 72.310 1.00 32.12 212 GLU A C 1
ATOM 1717 O O . GLU A 1 212 ? -73.742 17.786 73.154 1.00 32.12 212 GLU A O 1
ATOM 1722 N N . ASN A 1 213 ? -74.491 17.838 71.002 1.00 30.67 213 ASN A N 1
ATOM 1723 C CA . ASN A 1 213 ? -73.690 18.861 70.318 1.00 30.67 213 ASN A CA 1
ATOM 1724 C C . ASN A 1 213 ? -72.360 18.515 69.609 1.00 30.67 213 ASN A C 1
ATOM 1726 O O . ASN A 1 213 ? -71.324 18.320 70.232 1.00 30.67 213 ASN A O 1
ATOM 1730 N N . LYS A 1 214 ? -72.454 18.728 68.277 1.00 34.34 214 LYS A N 1
ATOM 1731 C CA . LYS A 1 214 ? -71.622 19.574 67.380 1.00 34.34 214 LYS A CA 1
ATOM 1732 C C . LYS A 1 214 ? -70.235 19.058 66.998 1.00 34.34 214 LYS A C 1
ATOM 1734 O O . LYS A 1 214 ? -69.369 18.887 67.838 1.00 34.34 214 LYS A O 1
ATOM 1739 N N . GLU A 1 215 ? -70.062 18.629 65.745 1.00 34.25 215 GLU A N 1
ATOM 1740 C CA . GLU A 1 215 ? -69.785 19.417 64.516 1.00 34.25 215 GLU A CA 1
ATOM 1741 C C . GLU A 1 215 ? -68.281 19.686 64.293 1.00 34.25 215 GLU A C 1
ATOM 1743 O O . GLU A 1 215 ? -67.562 20.052 65.213 1.00 34.25 215 GLU A O 1
ATOM 1748 N N . GLU A 1 216 ? -67.895 19.550 63.014 1.00 33.94 216 GLU A N 1
ATOM 1749 C CA . GLU A 1 216 ? -66.742 20.135 62.294 1.00 33.94 216 GLU A CA 1
ATOM 1750 C C . GLU A 1 216 ? -65.577 19.197 61.877 1.00 33.94 216 GLU A C 1
ATOM 1752 O O . GLU A 1 216 ? -64.608 18.959 62.590 1.00 33.94 216 GLU A O 1
ATOM 1757 N N . GLU A 1 217 ? -65.656 18.733 60.619 1.00 39.19 217 GLU A N 1
ATOM 1758 C CA . GLU A 1 217 ? -64.538 18.685 59.644 1.00 39.19 217 GLU A CA 1
ATOM 1759 C C . GLU A 1 217 ? -63.894 20.092 59.515 1.00 39.19 217 GLU A C 1
ATOM 1761 O O . GLU A 1 217 ? -64.657 21.043 59.705 1.00 39.19 217 GLU A O 1
ATOM 1766 N N . PRO A 1 218 ? -62.611 20.324 59.095 1.00 46.50 218 PRO A N 1
ATOM 1767 C CA . PRO A 1 218 ? -62.086 19.805 57.811 1.00 46.50 218 PRO A CA 1
ATOM 1768 C C . PRO A 1 218 ? -60.535 19.777 57.580 1.00 46.50 218 PRO A C 1
ATOM 1770 O O . PRO A 1 218 ? -59.734 20.288 58.357 1.00 46.50 218 PRO A O 1
ATOM 1773 N N . THR A 1 219 ? -60.137 19.330 56.373 1.00 31.89 219 THR A N 1
ATOM 1774 C CA . THR A 1 219 ? -58.931 19.725 55.581 1.00 31.89 219 THR A CA 1
ATOM 1775 C C . THR A 1 219 ? -57.526 19.261 56.032 1.00 31.89 219 THR A C 1
ATOM 1777 O O . THR A 1 219 ? -57.293 19.055 57.208 1.00 31.89 219 THR A O 1
ATOM 1780 N N . VAL A 1 220 ? -56.454 19.130 55.230 1.00 36.53 220 VAL A N 1
ATOM 1781 C CA . VAL A 1 220 ? -56.097 19.062 53.790 1.00 36.53 220 VAL A CA 1
ATOM 1782 C C . VAL A 1 220 ? -54.566 18.767 53.766 1.00 36.53 220 VAL A C 1
ATOM 1784 O O . VAL A 1 220 ? -53.846 19.207 54.658 1.00 36.53 220 VAL A O 1
ATOM 1787 N N . ASN A 1 221 ? -54.081 18.133 52.686 1.00 32.09 221 ASN A N 1
ATOM 1788 C CA . ASN A 1 221 ? -52.718 18.174 52.101 1.00 32.09 221 ASN A CA 1
ATOM 1789 C C . ASN A 1 221 ? -51.579 17.228 52.534 1.00 32.09 221 ASN A C 1
ATOM 1791 O O . ASN A 1 221 ? -51.179 17.150 53.689 1.00 32.09 221 ASN A O 1
ATOM 1795 N N . GLY A 1 222 ? -50.925 16.703 51.482 1.00 33.41 222 GLY A N 1
ATOM 1796 C CA . GLY A 1 222 ? -49.482 16.431 51.420 1.00 33.41 222 GLY A CA 1
ATOM 1797 C C . GLY A 1 222 ? -49.146 15.061 50.827 1.00 33.41 222 GLY A C 1
ATOM 1798 O O . GLY A 1 222 ? -49.091 14.098 51.575 1.00 33.41 222 GLY A O 1
ATOM 1799 N N . THR A 1 223 ? -49.153 14.905 49.491 1.00 33.34 223 THR A N 1
ATOM 1800 C CA . THR A 1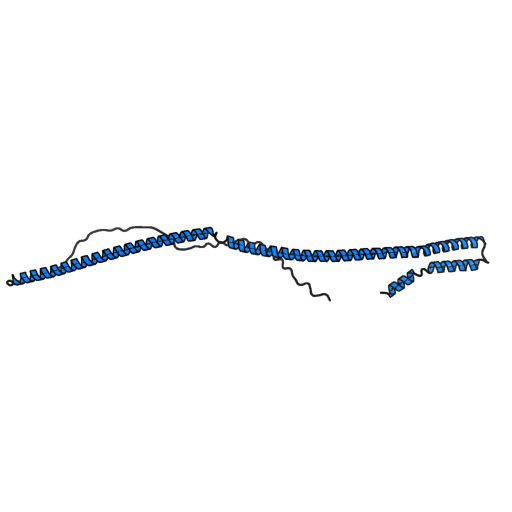 223 ? -47.948 14.757 48.618 1.00 33.34 223 THR A CA 1
ATOM 1801 C C . THR A 1 223 ? -47.125 13.477 48.908 1.00 33.34 223 THR A C 1
ATOM 1803 O O . THR A 1 223 ? -46.789 13.186 50.040 1.00 33.34 223 THR A O 1
ATOM 1806 N N . SER A 1 224 ? -46.736 12.619 47.957 1.00 37.34 224 SER A N 1
ATOM 1807 C CA . SER A 1 224 ? -46.050 12.931 46.705 1.00 37.34 224 SER A CA 1
ATOM 1808 C C . SER A 1 224 ? -45.806 11.669 45.843 1.00 37.34 224 SER A C 1
ATOM 1810 O O . SER A 1 224 ? -45.484 10.605 46.364 1.00 37.34 224 SER A O 1
ATOM 1812 N N . HIS A 1 225 ? -45.924 11.866 44.527 1.00 40.59 225 HIS A N 1
ATOM 1813 C CA . HIS A 1 225 ? -45.265 11.215 43.381 1.00 40.59 225 HIS A CA 1
ATOM 1814 C C . HIS A 1 225 ? -45.243 9.685 43.184 1.00 40.59 225 HIS A C 1
ATOM 1816 O O . HIS A 1 225 ? -44.401 8.950 43.693 1.00 40.59 225 HIS A O 1
ATOM 1822 N N . ARG A 1 226 ? -46.060 9.254 42.211 1.00 40.97 226 ARG A N 1
ATOM 1823 C CA . ARG A 1 226 ? -45.878 8.051 41.386 1.00 40.97 226 ARG A CA 1
ATOM 1824 C C . ARG A 1 226 ? -46.228 8.409 39.930 1.00 40.97 226 ARG A C 1
ATOM 1826 O O . ARG A 1 226 ? -47.190 9.141 39.736 1.00 40.97 226 ARG A O 1
ATOM 1833 N N . PHE A 1 227 ? -45.489 7.824 38.976 1.00 34.94 227 PHE A N 1
ATOM 1834 C CA . PHE A 1 227 ? -45.555 7.942 37.496 1.00 34.94 227 PHE A CA 1
ATOM 1835 C C . PHE A 1 227 ? -44.804 9.149 36.893 1.00 34.94 227 PHE A C 1
ATOM 1837 O O . PHE A 1 227 ? -45.155 10.281 37.187 1.00 34.94 227 PHE A O 1
ATOM 1844 N N . LYS A 1 228 ? -43.623 8.991 36.261 1.00 48.56 228 LYS A N 1
ATOM 1845 C CA . LYS A 1 228 ? -43.239 8.390 34.950 1.00 48.56 228 LYS A CA 1
ATOM 1846 C C . LYS A 1 228 ? -43.821 9.122 33.737 1.00 48.56 228 LYS A C 1
ATOM 1848 O O . LYS A 1 228 ? -44.905 8.778 33.287 1.00 48.56 228 LYS A O 1
ATOM 1853 N N . GLU A 1 229 ? -43.002 9.996 33.159 1.00 38.00 229 GLU A N 1
ATOM 1854 C CA . GLU A 1 229 ? -43.068 10.389 31.752 1.00 38.00 229 GLU A CA 1
ATOM 1855 C C . GLU A 1 229 ? -41.627 10.453 31.221 1.00 38.00 229 GLU A C 1
ATOM 1857 O O . GLU A 1 229 ? -40.775 11.151 31.771 1.00 38.00 229 GLU A O 1
ATOM 1862 N N . ARG A 1 230 ? -41.340 9.596 30.236 1.00 42.59 230 ARG A N 1
ATOM 1863 C CA . ARG A 1 230 ? -40.166 9.666 29.366 1.00 42.59 230 ARG A CA 1
ATOM 1864 C C . ARG A 1 230 ? -40.610 10.504 28.174 1.00 42.59 230 ARG A C 1
ATOM 1866 O O . ARG A 1 230 ? -41.592 10.126 27.542 1.00 42.59 230 ARG A O 1
ATOM 1873 N N . ASN A 1 231 ? -39.915 11.603 27.909 1.00 39.19 231 ASN A N 1
ATOM 1874 C CA . ASN A 1 231 ? -39.945 12.236 26.600 1.00 39.19 231 ASN A CA 1
ATOM 1875 C C . ASN A 1 231 ? -38.761 11.677 25.819 1.00 39.19 231 ASN A C 1
ATOM 1877 O O . ASN A 1 231 ? -37.611 11.889 26.206 1.00 39.19 231 ASN A O 1
ATOM 1881 N N . ASP A 1 232 ? -39.094 10.925 24.779 1.00 43.56 232 ASP A N 1
ATOM 1882 C CA . ASP A 1 232 ? -38.214 10.585 23.675 1.00 43.56 232 ASP A CA 1
ATOM 1883 C C . ASP A 1 232 ? -38.270 11.776 22.701 1.00 43.56 232 ASP A C 1
ATOM 1885 O O . ASP A 1 232 ? -39.337 12.061 22.163 1.00 43.56 232 ASP A O 1
ATOM 1889 N N . ASP A 1 233 ? -37.152 12.478 22.515 1.00 48.00 233 ASP A N 1
ATOM 1890 C CA . ASP A 1 233 ? -36.934 13.422 21.410 1.00 48.00 233 ASP A CA 1
ATOM 1891 C C . ASP A 1 233 ? -35.652 12.973 20.689 1.00 48.00 233 ASP A C 1
ATOM 1893 O O . ASP A 1 233 ? -34.540 13.379 21.033 1.00 48.00 233 ASP A O 1
ATOM 1897 N N .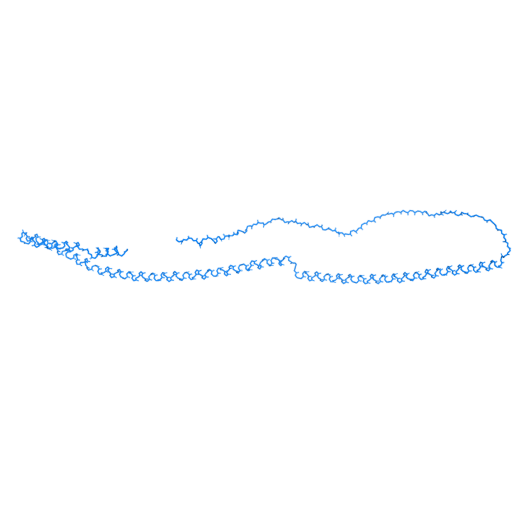 ASP A 1 234 ? -35.843 12.070 19.725 1.00 48.41 234 ASP A N 1
ATOM 1898 C CA . ASP A 1 234 ? -34.873 11.642 18.714 1.00 48.41 234 ASP A CA 1
ATOM 1899 C C . ASP A 1 234 ? -35.237 12.320 17.376 1.00 48.41 234 ASP A C 1
ATOM 1901 O O . ASP A 1 234 ? -36.170 11.890 16.705 1.00 48.41 234 ASP A O 1
ATOM 1905 N N . GLU A 1 235 ? -34.515 13.378 16.997 1.00 46.25 235 GLU A N 1
ATOM 1906 C CA . GLU A 1 235 ? -34.442 14.011 15.658 1.00 46.25 235 GLU A CA 1
ATOM 1907 C C . GLU A 1 235 ? -33.365 15.118 15.795 1.00 46.25 235 GLU A C 1
ATOM 1909 O O . GLU A 1 235 ? -33.423 15.906 16.730 1.00 46.25 235 GLU A O 1
ATOM 1914 N N . GLU A 1 236 ? -32.284 15.276 15.032 1.00 47.41 236 GLU A N 1
ATOM 1915 C CA . GLU A 1 236 ? -31.853 14.847 13.706 1.00 47.41 236 GLU A CA 1
ATOM 1916 C C . GLU A 1 236 ? -30.306 14.834 13.672 1.00 47.41 236 GLU A C 1
ATOM 1918 O O . GLU A 1 236 ? -29.647 15.535 14.444 1.00 47.41 236 GLU A O 1
ATOM 1923 N N . GLY A 1 237 ? -29.714 14.086 12.735 1.00 39.62 237 GLY A N 1
ATOM 1924 C CA . GLY A 1 237 ? -28.276 14.163 12.449 1.00 39.62 237 GLY A CA 1
ATOM 1925 C C . GLY A 1 237 ? -27.740 13.016 11.595 1.00 39.62 237 GLY A C 1
ATOM 1926 O O . GLY A 1 237 ? -26.711 12.435 11.930 1.00 39.62 237 GLY A O 1
ATOM 1927 N N . LEU A 1 238 ? -28.464 12.650 10.535 1.00 47.88 238 LEU A N 1
ATOM 1928 C CA . LEU A 1 238 ? -27.974 11.791 9.456 1.00 47.88 238 LEU A CA 1
ATOM 1929 C C . LEU A 1 238 ? -27.270 12.685 8.431 1.00 47.88 238 LEU A C 1
ATOM 1931 O O . LEU A 1 238 ? -27.958 13.339 7.660 1.00 47.88 238 LEU A O 1
ATOM 1935 N N . ASP A 1 239 ? -25.937 12.684 8.425 1.00 48.00 239 ASP A N 1
ATOM 1936 C CA . ASP A 1 239 ? -25.130 13.149 7.291 1.00 48.00 239 ASP A CA 1
ATOM 1937 C C . ASP A 1 239 ? -24.021 12.112 7.014 1.00 48.00 239 ASP A C 1
ATOM 1939 O O . ASP A 1 239 ? -23.031 12.000 7.736 1.00 48.00 239 ASP A O 1
ATOM 1943 N N . ASP A 1 240 ? -24.282 11.309 5.981 1.00 46.69 240 ASP A N 1
ATOM 1944 C CA . ASP A 1 240 ? -23.375 10.870 4.916 1.00 46.69 240 ASP A CA 1
ATOM 1945 C C . ASP A 1 240 ? -21.992 10.280 5.266 1.00 46.69 240 ASP A C 1
ATOM 1947 O O . ASP A 1 240 ? -20.959 10.946 5.189 1.00 46.69 240 ASP A O 1
ATOM 1951 N N . GLU A 1 241 ? -21.940 8.953 5.445 1.00 48.38 241 GLU A N 1
ATOM 1952 C CA . GLU A 1 241 ? -20.763 8.163 5.052 1.00 48.38 241 GLU A CA 1
ATOM 1953 C C . GLU A 1 241 ? -21.079 7.374 3.772 1.00 48.38 241 GLU A C 1
ATOM 1955 O O . GLU A 1 241 ? -21.718 6.319 3.788 1.00 48.38 241 GLU A O 1
ATOM 1960 N N . GLU A 1 242 ? -20.616 7.908 2.637 1.00 50.97 242 GLU A N 1
ATOM 1961 C CA . GLU A 1 242 ? -20.535 7.193 1.366 1.00 50.97 242 GLU A CA 1
ATOM 1962 C C . GLU A 1 242 ? -19.692 5.919 1.536 1.00 50.97 242 GLU A C 1
ATOM 1964 O O . GLU A 1 242 ? -18.459 5.941 1.593 1.00 50.97 242 GLU A O 1
ATOM 1969 N N . GLY A 1 243 ? -20.369 4.774 1.579 1.00 41.97 243 GLY A N 1
ATOM 1970 C CA . GLY A 1 243 ? -19.749 3.475 1.372 1.00 41.97 243 GLY A CA 1
ATOM 1971 C C . GLY A 1 243 ? -19.243 3.368 -0.065 1.00 41.97 243 GLY A C 1
ATOM 1972 O O . GLY A 1 243 ? -20.016 3.130 -0.991 1.00 41.97 243 GLY A O 1
ATOM 1973 N N . MET A 1 244 ? -17.934 3.522 -0.257 1.00 46.62 244 MET A N 1
ATOM 1974 C CA . MET A 1 244 ? -17.271 3.211 -1.521 1.00 46.62 244 MET A CA 1
ATOM 1975 C C . MET A 1 244 ? -17.236 1.680 -1.691 1.00 46.62 244 MET A C 1
ATOM 1977 O O . MET A 1 244 ? -16.337 1.005 -1.189 1.00 46.62 244 MET A O 1
ATOM 1981 N N . VAL A 1 245 ? -18.243 1.123 -2.370 1.00 53.56 245 VAL A N 1
ATOM 1982 C CA . VAL A 1 245 ? -18.234 -0.269 -2.843 1.00 53.56 245 VAL A CA 1
ATOM 1983 C C . VAL A 1 245 ? -17.231 -0.350 -3.992 1.00 53.56 245 VAL A C 1
ATOM 1985 O O . VAL A 1 245 ? -17.455 0.213 -5.060 1.00 53.56 245 VAL A O 1
ATOM 1988 N N . ILE A 1 246 ? -16.093 -1.003 -3.761 1.00 54.56 246 ILE A N 1
ATOM 1989 C CA . ILE A 1 246 ? -15.175 -1.369 -4.840 1.00 54.56 246 ILE A CA 1
ATOM 1990 C C . ILE A 1 246 ? -15.677 -2.698 -5.404 1.00 54.56 246 ILE A C 1
ATOM 1992 O O . ILE A 1 246 ? -15.574 -3.733 -4.746 1.00 54.56 246 ILE A O 1
ATOM 1996 N N . ASP A 1 247 ? -16.244 -2.641 -6.608 1.00 47.03 247 ASP A N 1
ATOM 1997 C CA . ASP A 1 247 ? -16.599 -3.804 -7.417 1.00 47.03 247 ASP A CA 1
ATOM 1998 C C . ASP A 1 247 ? -15.333 -4.610 -7.761 1.00 47.03 247 ASP A C 1
ATOM 2000 O O . ASP A 1 247 ? -14.613 -4.313 -8.718 1.00 47.03 247 ASP A O 1
ATOM 2004 N N . ASP A 1 248 ? -15.067 -5.664 -6.990 1.00 48.28 248 ASP A N 1
ATOM 2005 C CA . ASP A 1 248 ? -14.133 -6.732 -7.354 1.00 48.28 248 ASP A CA 1
ATOM 2006 C C . ASP A 1 248 ? -14.795 -7.662 -8.390 1.00 48.28 248 ASP A C 1
ATOM 2008 O O . ASP A 1 248 ? -15.106 -8.819 -8.117 1.00 48.28 248 ASP A O 1
ATOM 2012 N N . GLU A 1 249 ? -15.034 -7.169 -9.610 1.00 51.72 249 GLU A N 1
ATOM 2013 C CA . GLU A 1 249 ? -15.484 -8.030 -10.712 1.00 51.72 249 GLU A CA 1
ATOM 2014 C C . GLU A 1 249 ? -14.966 -7.591 -12.094 1.00 51.72 249 GLU A C 1
ATOM 2016 O O . GLU A 1 249 ? -15.706 -7.462 -13.062 1.00 51.72 249 GLU A O 1
ATOM 2021 N N . VAL A 1 250 ? -13.647 -7.403 -12.234 1.00 48.97 250 VAL A N 1
ATOM 2022 C CA . VAL A 1 250 ? -12.985 -7.409 -13.558 1.00 48.97 250 VAL A CA 1
ATOM 2023 C C . VAL A 1 250 ? -11.655 -8.167 -13.492 1.00 48.97 250 VAL A C 1
ATOM 2025 O O . VAL A 1 250 ? -10.576 -7.620 -13.707 1.00 48.97 250 VAL A O 1
ATOM 2028 N N . ALA A 1 251 ? -11.720 -9.464 -13.191 1.00 49.34 251 ALA A N 1
ATOM 2029 C CA . ALA A 1 251 ? -10.571 -10.364 -13.308 1.00 49.34 251 ALA A CA 1
ATOM 2030 C C . ALA A 1 251 ? -10.965 -11.760 -13.821 1.00 49.34 251 ALA A C 1
ATOM 2032 O O . ALA A 1 251 ? -10.490 -12.771 -13.318 1.00 49.34 251 ALA A O 1
ATOM 2033 N N . ALA A 1 252 ? -11.824 -11.836 -14.840 1.00 51.56 252 ALA A N 1
ATOM 2034 C CA . ALA A 1 252 ? -12.015 -13.067 -15.609 1.00 51.56 252 ALA A CA 1
ATOM 2035 C C . ALA A 1 252 ? -12.584 -12.757 -17.000 1.00 51.56 252 ALA A C 1
ATOM 2037 O O . ALA A 1 252 ? -13.793 -12.739 -17.200 1.00 51.56 252 ALA A O 1
ATOM 2038 N N . GLY A 1 253 ? -11.716 -12.514 -17.985 1.00 46.12 253 GLY A N 1
ATOM 2039 C CA . GLY A 1 253 ? -12.177 -12.449 -19.373 1.00 46.12 253 GLY A CA 1
ATOM 2040 C C . GLY A 1 253 ? -11.255 -11.715 -20.327 1.00 46.12 253 GLY A C 1
ATOM 2041 O O . GLY A 1 253 ? -11.585 -10.622 -20.774 1.00 46.12 253 GLY A O 1
ATOM 2042 N N . ARG A 1 254 ? -10.125 -12.334 -20.675 1.00 42.56 254 ARG A N 1
ATOM 2043 C CA . ARG A 1 254 ? -9.456 -12.146 -21.972 1.00 42.56 254 ARG A CA 1
ATOM 2044 C C . ARG A 1 254 ? -8.549 -13.350 -22.236 1.00 42.56 254 ARG A C 1
ATOM 2046 O O . ARG A 1 254 ? -7.391 -13.374 -21.829 1.00 42.56 254 ARG A O 1
ATOM 2053 N N . SER A 1 255 ? -9.155 -14.374 -22.842 1.00 43.56 255 SER A N 1
ATOM 2054 C CA . SER A 1 255 ? -8.486 -15.199 -23.855 1.00 43.56 255 SER A CA 1
ATOM 2055 C C . SER A 1 255 ? -8.320 -14.395 -25.137 1.00 43.56 255 SER A C 1
ATOM 2057 O O . SER A 1 255 ? -9.169 -13.503 -25.372 1.00 43.56 255 SER A O 1
#

Secondary structure (DSSP, 8-state):
-HHHHHHHHHHHH--HHHHHHHHHHHHHHHHHTTTS-HHHHHHHHHHHHHHHHHHHHHHHHHHHHHHHHHHHHHHHHHHHHHHHHHHHHHHHHHHHHHHHHHHHHHHHHHHHHHHHHHHHHHHSPPHHHHHHHHHHHHHHHHHHHHHHHHHHHHHHHHHHHHHHHHHHHHHHHHHHHHHHHHHHHHHHHHHTT--S------------------------------------------------------SS---